Protein AF-A0A5B1B6N6-F1 (afdb_monomer)

Solvent-accessible surface area (backbone atoms only — not comparable to full-atom values): 22171 Å² total; per-residue (Å²): 133,86,87,84,87,85,86,88,86,88,84,90,86,86,83,83,86,88,82,90,88,82,87,90,87,85,87,83,91,82,86,88,83,88,81,81,87,85,78,88,74,80,90,75,84,77,83,88,79,79,83,90,81,89,90,86,85,91,78,89,87,90,85,88,85,89,84,83,88,83,89,89,92,85,89,91,88,85,88,88,88,87,89,82,90,84,87,88,81,89,82,90,78,92,81,78,89,73,94,77,92,83,84,90,87,81,89,87,86,78,90,88,83,88,82,89,86,82,89,84,88,89,77,91,86,86,87,80,93,61,88,92,74,94,68,94,71,79,78,77,78,82,56,90,93,61,68,64,60,41,56,44,63,57,25,53,59,42,62,76,41,86,60,46,60,61,50,52,29,45,78,48,63,36,56,69,64,27,52,46,88,49,52,80,56,48,89,51,56,71,68,57,42,47,70,74,41,43,38,72,42,100,85,69,45,60,31,65,33,51,75,81,42,36,46,78,89,25,36,63,61,89,60,49,82,45,56,48,40,58,57,72,41,53,27,24,32,80,28,66,51,75,47,26,68,36,29,48,56,70,58,29,46,25,18,60,22,59,64,68,35,65,13,24,43,63,48,42,31,31,19,55,48,37,56,65,57,92,91,54,65,61,39,32,36,34,42,39,21,24,54,14,60,72,26,70,16,63,28,58,34,36,37,34,33,30,70,86,78,71,44,64,45,24,44,57,53,38,42,76,64,53,28,31,46,80,53,81,82,81,131

Secondary structure (DSSP, 8-state):
-------------------------------------------------PPP----------------------------------------------------------------------------SS------PPPPPPPTT---PPPHHHHHHHHTSTTHHHHHHHHTT--HHHHTT--TTTTS-HHHHHHHHEEE-TTS-EEE-HHHHSTGGGBSSPPEEESBPPTT-EEEEES-TTS-EEEETT--HHHHTPPS-----EEEEEE---B--TT--EEEEEEEBPPBTTB---SEEEEEEETTTSPBPPHHHHHHTTSEEEEPPP-

Organism: Mycobacterium simiae (NCBI:txid1784)

Radius of gyration: 37.66 Å; Cα contacts (8 Å, |Δi|>4): 397; chains: 1; bounding box: 107×114×106 Å

InterPro domains:
  IPR025331 Tuberculosis necrotizing toxin [PF14021] (230-324)

Foldseek 3Di:
DDDDDDDDDDDDDDDDDDDDDDDDDDDDDDDDDDDDDDDDDDDDDDDDDDDDDDDDDDDDDDDDDDDDDDDDDDDDDDDDDDDDDDDDDDDDDDDDDDDDDDDDDDDDDDDDDDDDDDDDDDDDDDDDPDDDDDDDDPDPDDDPPFFAFDFPVVQLVCVVDPCSLVVQLVVLPADPLQQPPDDQQLPDDSVVLQVPFWDQDPVRDTGGPCCVFQPPNQAQDFWDKDFADPFFFKWKDFADQQAFKIFGPSHHNLQQQDHGRTGSDIWIKGFHRDGHPPVFQKIKTKHWGPHGSSGHHGGIMIFIARPVVRGTDGSVVCVVRVRMDTDDDDD

Structure (mmCIF, N/CA/C/O backbone):
data_AF-A0A5B1B6N6-F1
#
_entry.id   AF-A0A5B1B6N6-F1
#
loop_
_atom_site.group_PDB
_atom_site.id
_atom_site.type_symbol
_atom_site.label_atom_id
_atom_site.label_alt_id
_atom_site.label_comp_id
_atom_site.label_asym_id
_atom_site.label_entity_id
_atom_site.label_seq_id
_atom_site.pdbx_PDB_ins_code
_atom_site.Cartn_x
_atom_site.Cartn_y
_atom_site.Cartn_z
_atom_site.occupancy
_atom_site.B_iso_or_equiv
_atom_site.auth_seq_id
_atom_site.auth_comp_id
_atom_site.auth_asym_id
_atom_site.auth_atom_id
_atom_site.pdbx_PDB_model_num
ATOM 1 N N . MET A 1 1 ? -31.792 1.257 63.537 1.00 47.91 1 MET A N 1
ATOM 2 C CA . MET A 1 1 ? -31.170 1.578 64.841 1.00 47.91 1 MET A CA 1
ATOM 3 C C . MET A 1 1 ? -32.165 1.197 65.929 1.00 47.91 1 MET A C 1
ATOM 5 O O . MET A 1 1 ? -33.327 1.539 65.737 1.00 47.91 1 MET A O 1
ATOM 9 N N . PRO A 1 2 ? -31.771 0.516 67.019 1.00 58.22 2 PRO A N 1
ATOM 10 C CA . PRO A 1 2 ? -30.402 0.179 67.423 1.00 58.22 2 PRO A CA 1
ATOM 11 C C . PRO A 1 2 ? -29.896 -1.168 66.873 1.00 58.22 2 PRO A C 1
ATOM 13 O O . PRO A 1 2 ? -30.614 -1.887 66.183 1.00 58.22 2 PRO A O 1
ATOM 16 N N . SER A 1 3 ? -28.623 -1.445 67.145 1.00 45.78 3 SER A N 1
ATOM 17 C CA . SER A 1 3 ? -27.848 -2.618 66.714 1.00 45.78 3 SER A CA 1
ATOM 18 C C . SER A 1 3 ? -27.967 -3.799 67.684 1.00 45.78 3 SER A C 1
ATOM 20 O O . SER A 1 3 ? -28.267 -3.585 68.858 1.00 45.78 3 SER A O 1
ATOM 22 N N . SER A 1 4 ? -27.584 -5.008 67.246 1.00 50.94 4 SER A N 1
ATOM 23 C CA . SER A 1 4 ? -26.405 -5.737 67.783 1.00 50.94 4 SER A CA 1
ATOM 24 C C . SER A 1 4 ? -26.293 -7.157 67.211 1.00 50.94 4 SER A C 1
ATOM 26 O O . SER A 1 4 ? -27.145 -8.003 67.466 1.00 50.94 4 SER A O 1
ATOM 28 N N . THR A 1 5 ? -25.206 -7.443 66.493 1.00 59.25 5 THR A N 1
ATOM 29 C CA . THR A 1 5 ? -24.686 -8.807 66.295 1.00 59.25 5 THR A CA 1
ATOM 30 C C . THR A 1 5 ? -23.734 -9.178 67.433 1.00 59.25 5 THR A C 1
ATOM 32 O O . THR A 1 5 ? -23.071 -8.302 67.990 1.00 59.25 5 THR A O 1
ATOM 35 N N . PRO A 1 6 ? -23.612 -10.478 67.747 1.00 61.19 6 PRO A N 1
ATOM 36 C CA . PRO A 1 6 ? -22.267 -11.055 67.795 1.00 61.19 6 PRO A CA 1
ATOM 37 C C . PRO A 1 6 ? -22.146 -12.474 67.196 1.00 61.19 6 PRO A C 1
ATOM 39 O O . PRO A 1 6 ? -22.996 -13.342 67.376 1.00 61.19 6 PRO A O 1
ATOM 42 N N . ARG A 1 7 ? -21.011 -12.704 66.528 1.00 51.31 7 ARG A N 1
ATOM 43 C CA . ARG A 1 7 ? -20.284 -13.991 66.403 1.00 51.31 7 ARG A CA 1
ATOM 44 C C . ARG A 1 7 ? -19.129 -13.951 67.448 1.00 51.31 7 ARG A C 1
ATOM 46 O O . ARG A 1 7 ? -18.919 -12.861 67.985 1.00 51.31 7 ARG A O 1
ATOM 53 N N . PRO A 1 8 ? -18.320 -15.008 67.699 1.00 53.59 8 PRO A N 1
ATOM 54 C CA . PRO A 1 8 ? -18.240 -16.313 67.030 1.00 53.59 8 PRO A CA 1
ATOM 55 C C . PRO A 1 8 ? -18.249 -17.526 67.994 1.00 53.59 8 PRO A C 1
ATOM 57 O O . PRO A 1 8 ? -18.377 -17.378 69.205 1.00 53.59 8 PRO A O 1
ATOM 60 N N . ALA A 1 9 ? -18.047 -18.726 67.443 1.00 51.94 9 ALA A N 1
ATOM 61 C CA . ALA A 1 9 ? -17.499 -19.871 68.169 1.00 51.94 9 ALA A CA 1
ATOM 62 C C . ALA A 1 9 ? -16.459 -20.569 67.277 1.00 51.94 9 ALA A C 1
ATOM 64 O O . ALA A 1 9 ? -16.728 -20.842 66.105 1.00 51.94 9 ALA A O 1
ATOM 65 N N . GLU A 1 10 ? -15.273 -20.815 67.826 1.00 45.41 10 GLU A N 1
ATOM 66 C CA . GLU A 1 10 ? -14.194 -21.588 67.208 1.00 45.41 10 GLU A CA 1
ATOM 67 C C . GLU A 1 10 ? -14.275 -23.037 67.692 1.00 45.41 10 GLU A C 1
ATOM 69 O O . GLU A 1 10 ? -14.536 -23.260 68.871 1.00 45.41 10 GLU A O 1
ATOM 74 N N . HIS A 1 11 ? -13.958 -24.015 66.840 1.00 55.00 11 HIS A N 1
ATOM 75 C CA . HIS A 1 11 ? -13.481 -25.314 67.318 1.00 55.00 11 HIS A CA 1
ATOM 76 C C . HIS A 1 11 ? -12.404 -25.880 66.392 1.00 55.00 11 HIS A C 1
ATOM 78 O O . HIS A 1 11 ? -12.620 -26.134 65.208 1.00 55.00 11 HIS A O 1
ATOM 84 N N . THR A 1 12 ? -11.229 -26.075 66.977 1.00 48.00 12 THR A N 1
ATOM 85 C CA . THR A 1 12 ? -10.060 -26.757 66.425 1.00 48.00 12 THR A CA 1
ATOM 86 C C . THR A 1 12 ? -10.243 -28.275 66.434 1.00 48.00 12 THR A C 1
ATOM 88 O O . THR A 1 12 ? -10.800 -28.835 67.376 1.00 48.00 12 THR A O 1
ATOM 91 N N . SER A 1 13 ? -9.667 -28.964 65.447 1.00 50.44 13 SER A N 1
ATOM 92 C CA . SER A 1 13 ? -9.145 -30.330 65.601 1.00 50.44 13 SER A CA 1
ATOM 93 C C . SER A 1 13 ? -8.118 -30.629 64.512 1.00 50.44 13 SER A C 1
ATOM 95 O O . SER A 1 13 ? -8.370 -30.414 63.331 1.00 50.44 13 SER A O 1
ATOM 97 N N . ALA A 1 14 ? -6.961 -31.134 64.927 1.00 45.19 14 ALA A N 1
ATOM 98 C CA . ALA A 1 14 ? -5.942 -31.720 64.062 1.00 45.19 14 ALA A CA 1
ATOM 99 C C . ALA A 1 14 ? -5.906 -33.239 64.295 1.00 45.19 14 ALA A C 1
ATOM 101 O O . ALA A 1 14 ? -6.257 -33.660 65.394 1.00 45.19 14 ALA A O 1
ATOM 102 N N . SER A 1 15 ? -5.411 -34.037 63.337 1.00 45.19 15 SER A N 1
ATOM 103 C CA . SER A 1 15 ? -4.403 -35.078 63.634 1.00 45.19 15 SER A CA 1
ATOM 104 C C . SER A 1 15 ? -3.865 -35.810 62.390 1.00 45.19 15 SER A C 1
ATOM 106 O O . SER A 1 15 ? -4.631 -36.294 61.566 1.00 45.19 15 SER A O 1
ATOM 108 N N . ALA A 1 16 ? -2.533 -35.895 62.339 1.00 40.94 16 ALA A N 1
ATOM 109 C CA . ALA A 1 16 ? -1.657 -36.993 61.901 1.00 40.94 16 ALA A CA 1
ATOM 110 C C . ALA A 1 16 ? -2.023 -37.971 60.754 1.00 40.94 16 ALA A C 1
ATOM 112 O O . ALA A 1 16 ? -2.986 -38.733 60.801 1.00 40.94 16 ALA A O 1
ATOM 113 N N . SER A 1 17 ? -1.058 -38.105 59.837 1.00 44.22 17 SER A N 1
ATOM 114 C CA . SER A 1 17 ? -0.783 -39.304 59.029 1.00 44.22 17 SER A CA 1
ATOM 115 C C . SER A 1 17 ? -0.261 -40.484 59.873 1.00 44.22 17 SER A C 1
ATOM 117 O O . SER A 1 17 ? 0.315 -40.267 60.940 1.00 44.22 17 SER A O 1
ATOM 119 N N . PRO A 1 18 ? -0.275 -41.710 59.320 1.00 58.09 18 PRO A N 1
ATOM 120 C CA . PRO A 1 18 ? 0.759 -42.715 59.580 1.00 58.09 18 PRO A CA 1
ATOM 121 C C . PRO A 1 18 ? 1.544 -43.097 58.305 1.00 58.09 18 PRO A C 1
ATOM 123 O O . PRO A 1 18 ? 1.130 -42.792 57.187 1.00 58.09 18 PRO A O 1
ATOM 126 N N . ALA A 1 19 ? 2.690 -43.765 58.478 1.00 45.53 19 ALA A N 1
ATOM 127 C CA . ALA A 1 19 ? 3.625 -44.153 57.414 1.00 45.53 19 ALA A CA 1
ATOM 128 C C . ALA A 1 19 ? 4.069 -45.632 57.523 1.00 45.53 19 ALA A C 1
ATOM 130 O O . ALA A 1 19 ? 3.977 -46.219 58.599 1.00 45.53 19 ALA A O 1
ATOM 131 N N . GLY A 1 20 ? 4.618 -46.182 56.425 1.00 35.78 20 GLY A N 1
ATOM 132 C CA . GLY A 1 20 ? 5.170 -47.552 56.306 1.00 35.78 20 GLY A CA 1
ATOM 133 C C . GLY A 1 20 ? 4.115 -48.643 56.046 1.00 35.78 20 GLY A C 1
ATOM 134 O O . GLY A 1 20 ? 2.942 -48.417 56.314 1.00 35.78 20 GLY A O 1
ATOM 135 N N . THR A 1 21 ? 4.395 -49.854 55.538 1.00 40.38 21 THR A N 1
ATOM 136 C CA . THR A 1 21 ? 5.586 -50.555 54.963 1.00 40.38 21 THR A CA 1
ATOM 137 C C . THR A 1 21 ? 5.065 -51.933 54.457 1.00 40.38 21 THR A C 1
ATOM 139 O O . THR A 1 21 ? 4.040 -52.373 54.969 1.00 40.38 21 THR A O 1
ATOM 142 N N . SER A 1 22 ? 5.636 -52.724 53.533 1.00 39.56 22 SER A N 1
ATOM 143 C CA . SER A 1 22 ? 6.889 -52.725 52.741 1.00 39.56 22 SER A CA 1
ATOM 144 C C . SER A 1 22 ? 6.743 -53.731 51.552 1.00 39.56 22 SER A C 1
ATOM 146 O O . SER A 1 22 ? 5.619 -54.112 51.235 1.00 39.56 22 SER A O 1
ATOM 148 N N . THR A 1 23 ? 7.859 -54.210 50.967 1.00 40.62 23 THR A N 1
ATOM 149 C CA . THR A 1 23 ? 7.999 -55.399 50.075 1.00 40.62 23 THR A CA 1
ATOM 150 C C . THR A 1 23 ? 7.682 -55.129 48.591 1.00 40.62 23 THR A C 1
ATOM 152 O O . THR A 1 23 ? 6.526 -54.984 48.217 1.00 40.62 23 THR A O 1
ATOM 155 N N . GLU A 1 24 ? 8.640 -54.882 47.688 1.00 39.28 24 GLU A N 1
ATOM 156 C CA . GLU A 1 24 ? 9.847 -55.644 47.281 1.00 39.28 24 GLU A CA 1
ATOM 157 C C . GLU A 1 24 ? 9.553 -56.840 46.358 1.00 39.28 24 GLU A C 1
ATOM 159 O O . GLU A 1 24 ? 9.101 -57.885 46.810 1.00 39.28 24 GLU A O 1
ATOM 164 N N . LEU A 1 25 ? 9.884 -56.682 45.067 1.00 40.06 25 LEU A N 1
ATOM 165 C CA . LEU A 1 25 ? 10.577 -57.689 44.251 1.00 40.06 25 LEU A CA 1
ATOM 166 C C . LEU A 1 25 ? 11.078 -57.059 42.935 1.00 40.06 25 LEU A C 1
ATOM 168 O O . LEU A 1 25 ? 10.309 -56.584 42.103 1.00 40.06 25 LEU A O 1
ATOM 172 N N . ALA A 1 26 ? 12.395 -57.082 42.763 1.00 46.25 26 ALA A N 1
ATOM 173 C CA . ALA A 1 26 ? 13.148 -56.861 41.524 1.00 46.25 26 ALA A CA 1
ATOM 174 C C . ALA A 1 26 ? 14.039 -58.126 41.321 1.00 46.25 26 ALA A C 1
ATOM 176 O O . ALA A 1 26 ? 13.932 -59.028 42.157 1.00 46.25 26 ALA A O 1
ATOM 177 N N . PRO A 1 27 ? 14.950 -58.252 40.325 1.00 59.03 27 PRO A N 1
ATOM 178 C CA . PRO A 1 27 ? 15.320 -57.307 39.263 1.00 59.03 27 PRO A CA 1
ATOM 179 C C . PRO A 1 27 ? 15.492 -57.928 37.852 1.00 59.03 27 PRO A C 1
ATOM 181 O O . PRO A 1 27 ? 15.599 -59.140 37.688 1.00 59.03 27 PRO A O 1
ATOM 184 N N . ALA A 1 28 ? 15.673 -57.075 36.835 1.00 40.25 28 ALA A N 1
ATOM 185 C CA . ALA A 1 28 ? 16.492 -57.398 35.659 1.00 40.25 28 ALA A CA 1
ATOM 186 C C . ALA A 1 28 ? 17.081 -56.117 35.034 1.00 40.25 28 ALA A C 1
ATOM 188 O O . ALA A 1 28 ? 16.394 -55.302 34.429 1.00 40.25 28 ALA A O 1
ATOM 189 N N . THR A 1 29 ? 18.383 -55.962 35.229 1.00 40.97 29 THR A N 1
ATOM 190 C CA . THR A 1 29 ? 19.305 -54.956 34.683 1.00 40.97 29 THR A CA 1
ATOM 191 C C . THR A 1 29 ? 19.142 -54.593 33.199 1.00 40.97 29 THR A C 1
ATOM 193 O O . THR A 1 29 ? 19.152 -55.482 32.350 1.00 40.97 29 THR A O 1
ATOM 196 N N . SER A 1 30 ? 19.231 -53.292 32.889 1.00 43.12 30 SER A N 1
ATOM 197 C CA . SER A 1 30 ? 20.184 -52.753 31.895 1.00 43.12 30 SER A CA 1
ATOM 198 C C . SER A 1 30 ? 20.354 -51.235 32.057 1.00 43.12 30 SER A C 1
ATOM 200 O O . SER A 1 30 ? 19.385 -50.519 32.298 1.00 43.12 30 SER A O 1
ATOM 202 N N . GLY A 1 31 ? 21.604 -50.763 31.991 1.00 39.88 31 GLY A N 1
ATOM 203 C CA . GLY A 1 31 ? 21.997 -49.369 32.239 1.00 39.88 31 GLY A CA 1
ATOM 204 C C . GLY A 1 31 ? 21.902 -48.435 31.018 1.00 39.88 31 GLY A C 1
ATOM 205 O O . GLY A 1 31 ? 21.441 -48.846 29.955 1.00 39.88 31 GLY A O 1
ATOM 206 N N . PRO A 1 32 ? 22.315 -47.162 31.170 1.00 46.38 32 PRO A N 1
ATOM 207 C CA . PRO A 1 32 ? 21.911 -46.066 30.290 1.00 46.38 32 PRO A CA 1
ATOM 208 C C . PRO A 1 32 ? 22.825 -45.862 29.073 1.00 46.38 32 PRO A C 1
ATOM 210 O O . PRO A 1 32 ? 23.981 -46.282 29.049 1.00 46.38 32 PRO A O 1
ATOM 213 N N . SER A 1 33 ? 22.335 -45.109 28.086 1.00 40.91 33 SER A N 1
ATOM 214 C CA . SER A 1 33 ? 23.163 -44.502 27.036 1.00 40.91 33 SER A CA 1
ATOM 215 C C . SER A 1 33 ? 22.556 -43.182 26.561 1.00 40.91 33 SER A C 1
ATOM 217 O O . SER A 1 33 ? 21.665 -43.149 25.718 1.00 40.91 33 SER A O 1
ATOM 219 N N . THR A 1 34 ? 23.060 -42.080 27.111 1.00 46.03 34 THR A N 1
ATOM 220 C CA . THR A 1 34 ? 22.887 -40.728 26.562 1.00 46.03 34 THR A CA 1
ATOM 221 C C . THR A 1 34 ? 23.794 -40.558 25.340 1.00 46.03 34 THR A C 1
ATOM 223 O O . THR A 1 34 ? 24.942 -41.006 25.388 1.00 46.03 34 THR A O 1
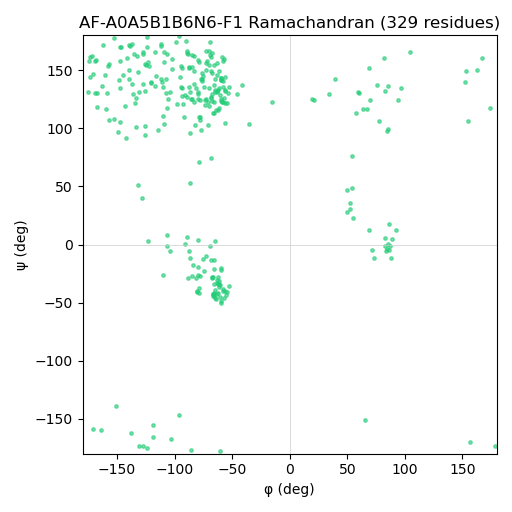ATOM 226 N N . PRO A 1 35 ? 23.368 -39.810 24.310 1.00 48.91 35 PRO A N 1
ATOM 227 C CA . PRO A 1 35 ? 24.335 -38.955 23.626 1.00 48.91 35 PRO A CA 1
ATOM 228 C C . PRO A 1 35 ? 23.865 -37.504 23.432 1.00 48.91 35 PRO A C 1
ATOM 230 O O . PRO A 1 35 ? 22.772 -37.226 22.957 1.00 48.91 35 PRO A O 1
ATOM 233 N N . ALA A 1 36 ? 24.775 -36.607 23.818 1.00 38.03 36 ALA A N 1
ATOM 234 C CA . ALA A 1 36 ? 25.041 -35.249 23.335 1.00 38.03 36 ALA A CA 1
ATOM 235 C C . ALA A 1 36 ? 23.968 -34.470 22.538 1.00 38.03 36 ALA A C 1
ATOM 237 O O . ALA A 1 36 ? 23.596 -34.815 21.419 1.00 38.03 36 ALA A O 1
ATOM 238 N N . ALA A 1 37 ? 23.651 -33.273 23.041 1.00 41.16 37 ALA A N 1
ATOM 239 C CA . ALA A 1 37 ? 23.034 -32.211 22.254 1.00 41.16 37 ALA A CA 1
ATOM 240 C C . ALA A 1 37 ? 24.028 -31.631 21.223 1.00 41.16 37 ALA A C 1
ATOM 242 O O . ALA A 1 37 ? 25.041 -31.036 21.604 1.00 41.16 37 ALA A O 1
ATOM 243 N N . SER A 1 38 ? 23.714 -31.731 19.927 1.00 38.38 38 SER A N 1
ATOM 244 C CA . SER A 1 38 ? 24.469 -31.042 18.870 1.00 38.38 38 SER A CA 1
ATOM 245 C C . SER A 1 38 ? 24.013 -29.590 18.730 1.00 38.38 38 SER A C 1
ATOM 247 O O . SER A 1 38 ? 22.978 -29.278 18.148 1.00 38.38 38 SER A O 1
ATOM 249 N N . ARG A 1 39 ? 24.829 -28.690 19.277 1.00 37.03 39 ARG A N 1
ATOM 250 C CA . ARG A 1 39 ? 24.646 -27.237 19.259 1.00 37.03 39 ARG A CA 1
ATOM 251 C C . ARG A 1 39 ? 25.254 -26.655 17.977 1.00 37.03 39 ARG A C 1
ATOM 253 O O . ARG A 1 39 ? 26.457 -26.411 17.929 1.00 37.03 39 ARG A O 1
ATOM 260 N N . ALA A 1 40 ? 24.438 -26.445 16.943 1.00 36.84 40 ALA A N 1
ATOM 261 C CA . ALA A 1 40 ? 24.890 -25.838 15.690 1.00 36.84 40 ALA A CA 1
ATOM 262 C C . ALA A 1 40 ? 25.286 -24.364 15.909 1.00 36.84 40 ALA A C 1
ATOM 264 O O . ALA A 1 40 ? 24.453 -23.521 16.240 1.00 36.84 40 ALA A O 1
ATOM 265 N N . LEU A 1 41 ? 26.578 -24.067 15.759 1.00 39.75 41 LEU A N 1
ATOM 266 C CA . LEU A 1 41 ? 27.149 -22.724 15.866 1.00 39.75 41 LEU A CA 1
ATOM 267 C C . LEU A 1 41 ? 27.230 -22.070 14.484 1.00 39.75 41 LEU A C 1
ATOM 269 O O . LEU A 1 41 ? 27.693 -22.686 13.526 1.00 39.75 41 LEU A O 1
ATOM 273 N N . ALA A 1 42 ? 26.819 -20.804 14.402 1.00 38.50 42 ALA A N 1
ATOM 274 C CA . ALA A 1 42 ? 26.936 -19.999 13.191 1.00 38.50 42 ALA A CA 1
ATOM 275 C C . ALA A 1 42 ? 28.411 -19.775 12.785 1.00 38.50 42 ALA A C 1
ATOM 277 O O . ALA A 1 42 ? 29.264 -19.595 13.665 1.00 38.50 42 ALA A O 1
ATOM 278 N N . PRO A 1 43 ? 28.726 -19.706 11.477 1.00 45.38 43 PRO A N 1
ATOM 279 C CA . PRO A 1 43 ? 30.063 -19.368 11.008 1.00 45.38 43 PRO A CA 1
ATOM 280 C C . PRO A 1 43 ? 30.364 -17.886 11.274 1.00 45.38 43 PRO A C 1
ATOM 282 O O . PRO A 1 43 ? 29.917 -16.995 10.554 1.00 45.38 43 PRO A O 1
ATOM 285 N N . ARG A 1 44 ? 31.164 -17.608 12.309 1.00 37.38 44 ARG A N 1
ATOM 286 C CA . ARG A 1 44 ? 31.800 -16.296 12.476 1.00 37.38 44 ARG A CA 1
ATOM 287 C C . ARG A 1 44 ? 33.000 -16.199 11.538 1.00 37.38 44 ARG A C 1
ATOM 289 O O . ARG A 1 44 ? 34.023 -16.830 11.791 1.00 37.38 44 ARG A O 1
ATOM 296 N N . LEU A 1 45 ? 32.889 -15.375 10.498 1.00 40.84 45 LEU A N 1
ATOM 297 C CA . LEU A 1 45 ? 34.042 -14.945 9.710 1.00 40.84 45 LEU A CA 1
ATOM 298 C C . LEU A 1 45 ? 34.980 -14.123 10.604 1.00 40.84 45 LEU A C 1
ATOM 300 O O . LEU A 1 45 ? 34.613 -13.069 11.122 1.00 40.84 45 LEU A O 1
ATOM 304 N N . THR A 1 46 ? 36.187 -14.636 10.822 1.00 40.22 46 THR A N 1
ATOM 305 C CA . THR A 1 46 ? 37.234 -13.971 11.600 1.00 40.22 46 THR A CA 1
ATOM 306 C C . THR A 1 46 ? 37.939 -12.920 10.754 1.00 40.22 46 THR A C 1
ATOM 308 O O . THR A 1 46 ? 38.490 -13.246 9.704 1.00 40.22 46 THR A O 1
ATOM 311 N N . ALA A 1 47 ? 37.982 -11.676 11.232 1.00 36.69 47 ALA A N 1
ATOM 312 C CA . ALA A 1 47 ? 38.795 -10.632 10.622 1.00 36.69 47 ALA A CA 1
ATOM 313 C C . ALA A 1 47 ? 40.294 -10.956 10.767 1.00 36.69 47 ALA A C 1
ATOM 315 O O . ALA A 1 47 ? 40.798 -11.102 11.882 1.00 36.69 47 ALA A O 1
ATOM 316 N N . SER A 1 48 ? 41.015 -11.030 9.647 1.00 39.28 48 SER A N 1
ATOM 317 C CA . SER A 1 48 ? 42.478 -11.091 9.645 1.00 39.28 48 SER A CA 1
ATOM 318 C C . SER A 1 48 ? 43.060 -9.705 9.914 1.00 39.28 48 SER A C 1
ATOM 320 O O . SER A 1 48 ? 43.181 -8.884 9.008 1.00 39.28 48 SER A O 1
ATOM 322 N N . VAL A 1 49 ? 43.447 -9.457 11.165 1.00 38.88 49 VAL A N 1
ATOM 323 C CA . VAL A 1 49 ? 44.317 -8.334 11.534 1.00 38.88 49 VAL A CA 1
ATOM 324 C C . VAL A 1 49 ? 45.762 -8.829 11.505 1.00 38.88 49 VAL A C 1
ATOM 326 O O . VAL A 1 49 ? 46.160 -9.621 12.358 1.00 38.88 49 VAL A O 1
ATOM 329 N N . SER A 1 50 ? 46.544 -8.365 10.529 1.00 44.44 50 SER A N 1
ATOM 330 C CA . SER A 1 50 ? 48.005 -8.533 10.528 1.00 44.44 50 SER A CA 1
ATOM 331 C C . SER A 1 50 ? 48.677 -7.444 11.383 1.00 44.44 50 SER A C 1
ATOM 333 O O . SER A 1 50 ? 48.130 -6.345 11.503 1.00 44.44 50 SER A O 1
ATOM 335 N N . PRO A 1 51 ? 49.827 -7.737 12.019 1.00 50.56 51 PRO A N 1
ATOM 336 C CA . PRO A 1 51 ? 50.387 -6.904 13.082 1.00 50.56 51 PRO A CA 1
ATOM 337 C C . PRO A 1 51 ? 51.141 -5.666 12.577 1.00 50.56 51 PRO A C 1
ATOM 339 O O . PRO A 1 51 ? 51.638 -5.626 11.454 1.00 50.56 51 PRO A O 1
ATOM 342 N N . ALA A 1 52 ? 51.272 -4.677 13.463 1.00 37.09 52 ALA A N 1
ATOM 343 C CA . ALA A 1 52 ? 52.134 -3.516 13.269 1.00 37.09 52 ALA A CA 1
ATOM 344 C C . ALA A 1 52 ? 53.618 -3.860 13.505 1.00 37.09 52 ALA A C 1
ATOM 346 O O . ALA A 1 52 ? 53.947 -4.581 14.449 1.00 37.09 52 ALA A O 1
ATOM 347 N N . GLU A 1 53 ? 54.505 -3.275 12.698 1.00 44.12 53 GLU A N 1
ATOM 348 C CA . GLU A 1 53 ? 55.968 -3.355 12.832 1.00 44.12 53 GLU A CA 1
ATOM 349 C C . GLU A 1 53 ? 56.537 -1.972 13.250 1.00 44.12 53 GLU A C 1
ATOM 351 O O . GLU A 1 53 ? 56.010 -0.948 12.802 1.00 44.12 53 GLU A O 1
ATOM 356 N N . PRO A 1 54 ? 57.539 -1.892 14.155 1.00 55.03 54 PRO A N 1
ATOM 357 C CA . PRO A 1 54 ? 57.956 -0.629 14.784 1.00 55.03 54 PRO A CA 1
ATOM 358 C C . PRO A 1 54 ? 58.966 0.217 13.965 1.00 55.03 54 PRO A C 1
ATOM 360 O O . PRO A 1 54 ? 59.626 -0.300 13.067 1.00 55.03 54 PRO A O 1
ATOM 363 N N . PRO A 1 55 ? 59.139 1.521 14.288 1.00 55.25 55 PRO A N 1
ATOM 364 C CA . PRO A 1 55 ? 59.891 2.474 13.459 1.00 55.25 55 PRO A CA 1
ATOM 365 C C . PRO A 1 55 ? 61.319 2.793 13.950 1.00 55.25 55 PRO A C 1
ATOM 367 O O . PRO A 1 55 ? 61.559 2.872 15.154 1.00 55.25 55 PRO A O 1
ATOM 370 N N . ALA A 1 56 ? 62.227 3.126 13.021 1.00 41.97 56 ALA A N 1
ATOM 371 C CA . ALA A 1 56 ? 63.462 3.907 13.243 1.00 41.97 56 ALA A CA 1
ATOM 372 C C . ALA A 1 56 ? 64.155 4.260 11.898 1.00 41.97 56 ALA A C 1
ATOM 374 O O . ALA A 1 56 ? 63.922 3.545 10.924 1.00 41.97 56 ALA A O 1
ATOM 375 N N . PRO A 1 57 ? 65.082 5.245 11.824 1.00 47.94 57 PRO A N 1
ATOM 376 C CA . PRO A 1 57 ? 65.332 6.384 12.716 1.00 47.94 57 PRO A CA 1
ATOM 377 C C . PRO A 1 57 ? 65.285 7.756 11.988 1.00 47.94 57 PRO A C 1
ATOM 379 O O . PRO A 1 57 ? 65.115 7.847 10.776 1.00 47.94 57 PRO A O 1
ATOM 382 N N . ARG A 1 58 ? 65.467 8.846 12.749 1.00 37.72 58 ARG A N 1
ATOM 383 C CA . ARG A 1 58 ? 65.640 10.221 12.238 1.00 37.72 58 ARG A CA 1
ATOM 384 C C . ARG A 1 58 ? 67.108 10.548 11.920 1.00 37.72 58 ARG A C 1
ATOM 386 O O . ARG A 1 58 ? 67.998 10.092 12.630 1.00 37.72 58 ARG A O 1
ATOM 393 N N . GLY A 1 59 ? 67.296 11.453 10.961 1.00 32.75 59 GLY A N 1
ATOM 394 C CA . GLY A 1 59 ? 68.381 12.444 10.869 1.00 32.75 59 GLY A CA 1
ATOM 395 C C . GLY A 1 59 ? 67.886 13.552 9.920 1.00 32.75 59 GLY A C 1
ATOM 396 O O . GLY A 1 59 ? 67.373 13.227 8.855 1.00 32.75 59 GLY A O 1
ATOM 397 N N . ASP A 1 60 ? 67.707 14.808 10.334 1.00 32.62 60 ASP A N 1
ATOM 398 C CA . ASP A 1 60 ? 68.712 15.819 10.725 1.00 32.62 60 ASP A CA 1
ATOM 399 C C . ASP A 1 60 ? 69.543 16.313 9.517 1.00 32.62 60 ASP A C 1
ATOM 401 O O . ASP A 1 60 ? 70.168 15.499 8.849 1.00 32.62 60 ASP A O 1
ATOM 405 N N . VAL A 1 61 ? 69.656 17.608 9.166 1.00 37.28 61 VAL A N 1
ATOM 406 C CA . VAL A 1 61 ? 68.991 18.864 9.612 1.00 37.28 61 VAL A CA 1
ATOM 407 C C . VAL A 1 61 ? 68.958 19.890 8.412 1.00 37.28 61 VAL A C 1
ATOM 409 O O . VAL A 1 61 ? 68.580 19.432 7.337 1.00 37.28 61 VAL A O 1
ATOM 412 N N . PRO A 1 62 ? 69.193 21.235 8.470 1.00 44.25 62 PRO A N 1
ATOM 413 C CA . PRO A 1 62 ? 68.202 22.203 7.949 1.00 44.25 62 PRO A CA 1
ATOM 414 C C . PRO A 1 62 ? 68.761 23.235 6.927 1.00 44.25 62 PRO A C 1
ATOM 416 O O . PRO A 1 62 ? 69.933 23.161 6.575 1.00 44.25 62 PRO A O 1
ATOM 419 N N . HIS A 1 63 ? 67.958 24.236 6.496 1.00 33.25 63 HIS A N 1
ATOM 420 C CA . HIS A 1 63 ? 68.236 25.691 6.679 1.00 33.25 63 HIS A CA 1
ATOM 421 C C . HIS A 1 63 ? 67.437 26.681 5.781 1.00 33.25 63 HIS A C 1
ATOM 423 O O . HIS A 1 63 ? 67.179 26.403 4.618 1.00 33.25 63 HIS A O 1
ATOM 429 N N . MET A 1 64 ? 67.208 27.889 6.342 1.00 30.95 64 MET A N 1
ATOM 430 C CA . MET A 1 64 ? 66.869 29.208 5.735 1.00 30.95 64 MET A CA 1
ATOM 431 C C . MET A 1 64 ? 65.492 29.366 5.044 1.00 30.95 64 MET A C 1
ATOM 433 O O . MET A 1 64 ? 65.154 28.621 4.138 1.00 30.95 64 MET A O 1
ATOM 437 N N . LEU A 1 65 ? 64.570 30.228 5.504 1.00 30.06 65 LEU A N 1
ATOM 438 C CA . LEU A 1 65 ? 64.528 31.709 5.672 1.00 30.06 65 LEU A CA 1
ATOM 439 C C . LEU A 1 65 ? 64.089 32.523 4.425 1.00 30.06 65 LEU A C 1
ATOM 441 O O . LEU A 1 65 ? 64.895 32.854 3.567 1.00 30.06 65 LEU A O 1
ATOM 445 N N . ALA A 1 66 ? 62.804 32.900 4.445 1.00 27.72 66 ALA A N 1
ATOM 446 C CA . ALA A 1 66 ? 62.266 34.274 4.496 1.00 27.72 66 ALA A CA 1
ATOM 447 C C . ALA A 1 66 ? 62.542 35.356 3.409 1.00 27.72 66 ALA A C 1
ATOM 449 O O . ALA A 1 66 ? 63.667 35.777 3.174 1.00 27.72 66 ALA A O 1
ATOM 450 N N . ASP A 1 67 ? 61.408 35.949 2.988 1.00 27.84 67 ASP A N 1
ATOM 451 C CA . ASP A 1 67 ? 61.090 37.394 2.867 1.00 27.84 67 ASP A CA 1
ATOM 452 C C . ASP A 1 67 ? 61.265 38.240 1.572 1.00 27.84 67 ASP A C 1
ATOM 454 O O . ASP A 1 67 ? 62.359 38.474 1.077 1.00 27.84 67 ASP A O 1
ATOM 458 N N . ARG A 1 68 ? 60.116 38.861 1.202 1.00 29.88 68 ARG A N 1
ATOM 459 C CA . ARG A 1 68 ? 59.850 40.196 0.579 1.00 29.88 68 ARG A CA 1
ATOM 460 C C . ARG A 1 68 ? 60.390 40.503 -0.842 1.00 29.88 68 ARG A C 1
ATOM 462 O O . ARG A 1 68 ? 61.581 40.457 -1.089 1.00 29.88 68 ARG A O 1
ATOM 469 N N . ALA A 1 69 ? 59.523 40.751 -1.843 1.00 29.92 69 ALA A N 1
ATOM 470 C CA . ALA A 1 69 ? 58.765 41.996 -2.175 1.00 29.92 69 ALA A CA 1
ATOM 471 C C . ALA A 1 69 ? 59.647 43.102 -2.833 1.00 29.92 69 ALA A C 1
ATOM 473 O O . ALA A 1 69 ? 60.768 43.301 -2.390 1.00 29.92 69 ALA A O 1
ATOM 474 N N . VAL A 1 70 ? 59.255 43.842 -3.894 1.00 32.50 70 VAL A N 1
ATOM 475 C CA . VAL A 1 70 ? 58.164 44.857 -3.991 1.00 32.50 70 VAL A CA 1
ATOM 476 C C . VAL A 1 70 ? 57.908 45.318 -5.470 1.00 32.50 70 VAL A C 1
ATOM 478 O O . VAL A 1 70 ? 58.869 45.435 -6.218 1.00 32.50 70 VAL A O 1
ATOM 481 N N . SER A 1 71 ? 56.638 45.634 -5.822 1.00 33.72 71 SER A N 1
ATOM 482 C CA . SER A 1 71 ? 56.037 46.544 -6.867 1.00 33.72 71 SER A CA 1
ATOM 483 C C . SER A 1 71 ? 56.599 46.701 -8.311 1.00 33.72 71 SER A C 1
ATOM 485 O O . SER A 1 71 ? 57.798 46.818 -8.518 1.00 33.72 71 SER A O 1
ATOM 487 N N . ASN A 1 72 ? 55.757 46.856 -9.361 1.00 29.62 72 ASN A N 1
ATOM 488 C CA . ASN A 1 72 ? 55.099 48.146 -9.706 1.00 29.62 72 ASN A CA 1
ATOM 489 C C . ASN A 1 72 ? 53.967 48.115 -10.784 1.00 29.62 72 ASN A C 1
ATOM 491 O O . ASN A 1 72 ? 54.000 47.293 -11.695 1.00 29.62 72 ASN A O 1
ATOM 495 N N . SER A 1 73 ? 53.101 49.152 -10.726 1.00 31.83 73 SER A N 1
ATOM 496 C CA . SER A 1 73 ? 52.266 49.783 -11.797 1.00 31.83 73 SER A CA 1
ATOM 497 C C . SER A 1 73 ? 50.771 49.405 -12.011 1.00 31.83 73 SER A C 1
ATOM 499 O O . SER A 1 73 ? 50.391 48.242 -12.050 1.00 31.83 73 SER A O 1
ATOM 501 N N . LEU A 1 74 ? 49.940 50.457 -12.185 1.00 31.97 74 LEU A N 1
ATOM 502 C CA . LEU A 1 74 ? 48.461 50.529 -12.372 1.00 31.97 74 LEU A CA 1
ATOM 503 C C . LEU A 1 74 ? 48.103 51.174 -13.765 1.00 31.97 74 LEU A C 1
ATOM 505 O O . LEU A 1 74 ? 48.976 51.169 -14.630 1.00 31.97 74 LEU A O 1
ATOM 509 N N . PRO A 1 75 ? 46.916 51.797 -14.015 1.00 63.38 75 PRO A N 1
ATOM 510 C CA . PRO A 1 75 ? 45.672 51.243 -14.598 1.00 63.38 75 PRO A CA 1
ATOM 511 C C . PRO A 1 75 ? 45.258 51.954 -15.935 1.00 63.38 75 PRO A C 1
ATOM 513 O O . PRO A 1 75 ? 46.107 52.647 -16.500 1.00 63.38 75 PRO A O 1
ATOM 516 N N . PRO A 1 76 ? 44.016 51.819 -16.488 1.00 45.47 76 PRO A N 1
ATOM 517 C CA . PRO A 1 76 ? 42.887 52.703 -16.088 1.00 45.47 76 PRO A CA 1
ATOM 518 C C . PRO A 1 76 ? 41.431 52.139 -16.215 1.00 45.47 76 PRO A C 1
ATOM 520 O O . PRO A 1 76 ? 41.197 51.031 -16.686 1.00 45.47 76 PRO A O 1
ATOM 523 N N . GLU A 1 77 ? 40.460 52.963 -15.789 1.00 31.81 77 GLU A N 1
ATOM 524 C CA . GLU A 1 77 ? 38.971 52.849 -15.800 1.00 31.81 77 GLU A CA 1
ATOM 525 C C . GLU A 1 77 ? 38.332 53.729 -16.937 1.00 31.81 77 GLU A C 1
ATOM 527 O O . GLU A 1 77 ? 39.119 54.317 -17.684 1.00 31.81 77 GLU A O 1
ATOM 532 N N . PRO A 1 78 ? 36.998 54.027 -17.056 1.00 52.84 78 PRO A N 1
ATOM 533 C CA . PRO A 1 78 ? 35.725 53.307 -16.784 1.00 52.84 78 PRO A CA 1
ATOM 534 C C . PRO A 1 78 ? 34.614 53.501 -17.893 1.00 52.84 78 PRO A C 1
ATOM 536 O O . PRO A 1 78 ? 34.881 53.927 -19.012 1.00 52.84 78 PRO A O 1
ATOM 539 N N . SER A 1 79 ? 33.345 53.193 -17.554 1.00 41.81 79 SER A N 1
ATOM 540 C CA . SER A 1 79 ? 32.063 53.234 -18.319 1.00 41.81 79 SER A CA 1
ATOM 541 C C . SER A 1 79 ? 31.566 54.596 -18.878 1.00 41.81 79 SER A C 1
ATOM 543 O O . SER A 1 79 ? 32.165 55.639 -18.623 1.00 41.81 79 SER A O 1
ATOM 545 N N . PRO A 1 80 ? 30.369 54.631 -19.525 1.00 51.53 80 PRO A N 1
ATOM 546 C CA . PRO A 1 80 ? 29.264 55.421 -18.929 1.00 51.53 80 PRO A CA 1
ATOM 547 C C . PRO A 1 80 ? 27.832 54.808 -18.983 1.00 51.53 80 PRO A C 1
ATOM 549 O O . PRO A 1 80 ? 27.582 53.775 -19.598 1.00 51.53 80 PRO A O 1
ATOM 552 N N . ARG A 1 81 ? 26.890 55.471 -18.282 1.00 35.19 81 ARG A N 1
ATOM 553 C CA . ARG A 1 81 ? 25.473 55.105 -18.003 1.00 35.19 81 ARG A CA 1
ATOM 554 C C . ARG A 1 81 ? 24.441 55.935 -18.798 1.00 35.19 81 ARG A C 1
ATOM 556 O O . ARG A 1 81 ? 24.754 57.069 -19.141 1.00 35.19 81 ARG A O 1
ATOM 563 N N . ALA A 1 82 ? 23.184 55.451 -18.855 1.00 34.59 82 ALA A N 1
ATOM 564 C CA . ALA A 1 82 ? 21.901 56.107 -18.445 1.00 34.59 82 ALA A CA 1
ATOM 565 C C . ALA A 1 82 ? 20.710 55.532 -19.260 1.00 34.59 82 ALA A C 1
ATOM 567 O O . ALA A 1 82 ? 20.922 55.171 -20.409 1.00 34.59 82 ALA A O 1
ATOM 568 N N . GLY A 1 83 ? 19.444 55.414 -18.822 1.00 29.72 83 GLY A N 1
ATOM 569 C CA . GLY A 1 83 ? 18.673 55.674 -17.579 1.00 29.72 83 GLY A CA 1
ATOM 570 C C . GLY A 1 83 ? 17.156 55.590 -17.942 1.00 29.72 83 GLY A C 1
ATOM 571 O O . GLY A 1 83 ? 16.847 55.693 -19.122 1.00 29.72 83 GLY A O 1
ATOM 572 N N . GLY A 1 84 ? 16.138 55.393 -17.086 1.00 28.22 84 GLY A N 1
ATOM 573 C CA . GLY A 1 84 ? 16.029 55.152 -15.639 1.00 28.22 84 GLY A CA 1
ATOM 574 C C . GLY A 1 84 ? 14.545 55.046 -15.174 1.00 28.22 84 GLY A C 1
ATOM 575 O O . GLY A 1 84 ? 13.630 55.089 -15.988 1.00 28.22 84 GLY A O 1
ATOM 576 N N . THR A 1 85 ? 14.324 54.965 -13.851 1.00 32.31 85 THR A N 1
ATOM 577 C CA . THR A 1 85 ? 13.070 55.232 -13.081 1.00 32.31 85 THR A CA 1
ATOM 578 C C . THR A 1 85 ? 11.749 54.481 -13.374 1.00 32.31 85 THR A C 1
ATOM 580 O O . THR A 1 85 ? 11.017 54.851 -14.286 1.00 32.31 85 THR A O 1
ATOM 583 N N . ARG A 1 86 ? 11.291 53.646 -12.420 1.00 30.78 86 ARG A N 1
ATOM 584 C CA . ARG A 1 86 ? 10.208 53.954 -11.438 1.00 30.78 86 ARG A CA 1
ATOM 585 C C . ARG A 1 86 ? 10.066 52.829 -10.388 1.00 30.78 86 ARG A C 1
ATOM 587 O O . ARG A 1 86 ? 10.632 51.761 -10.569 1.00 30.78 86 ARG A O 1
ATOM 594 N N . GLY A 1 87 ? 9.420 53.139 -9.256 1.00 27.78 87 GLY A N 1
ATOM 595 C CA . GLY A 1 87 ? 9.408 52.321 -8.029 1.00 27.78 87 GLY A CA 1
ATOM 596 C C . GLY A 1 87 ? 8.194 51.384 -7.844 1.00 27.78 87 GLY A C 1
ATOM 597 O O . GLY A 1 87 ? 7.717 50.834 -8.832 1.00 27.78 87 GLY A O 1
ATOM 598 N N . PRO A 1 88 ? 7.741 51.139 -6.597 1.00 49.47 88 PRO A N 1
ATOM 599 C CA . PRO A 1 88 ? 7.802 49.794 -6.010 1.00 49.47 88 PRO A CA 1
ATOM 600 C C . PRO A 1 88 ? 6.442 49.092 -5.859 1.00 49.47 88 PRO A C 1
ATOM 602 O O . PRO A 1 88 ? 5.396 49.737 -5.879 1.00 49.47 88 PRO A O 1
ATOM 605 N N . GLY A 1 89 ? 6.477 47.779 -5.610 1.00 27.50 89 GLY A N 1
ATOM 606 C CA . GLY A 1 89 ? 5.316 46.996 -5.186 1.00 27.50 89 GLY A CA 1
ATOM 607 C C . GLY A 1 89 ? 5.709 45.607 -4.678 1.00 27.50 89 GLY A C 1
ATOM 608 O O . GLY A 1 89 ? 6.467 44.900 -5.340 1.00 27.50 89 GLY A O 1
ATOM 609 N N . ASP A 1 90 ? 5.195 45.239 -3.506 1.00 31.19 90 ASP A N 1
ATOM 610 C CA . ASP A 1 90 ? 5.226 43.875 -2.976 1.00 31.19 90 ASP A CA 1
ATOM 611 C C . ASP A 1 90 ? 4.344 42.939 -3.816 1.00 31.19 90 ASP A C 1
ATOM 613 O O . ASP A 1 90 ? 3.276 43.356 -4.263 1.00 31.19 90 ASP A O 1
ATOM 617 N N . ALA A 1 91 ? 4.724 41.662 -3.938 1.00 28.88 91 ALA A N 1
ATOM 618 C CA . ALA A 1 91 ? 3.770 40.546 -3.983 1.00 28.88 91 ALA A CA 1
ATOM 619 C C . ALA A 1 91 ? 4.468 39.184 -3.848 1.00 28.88 91 ALA A C 1
ATOM 621 O O . ALA A 1 91 ? 5.395 38.852 -4.586 1.00 28.88 91 ALA A O 1
ATOM 622 N N . THR A 1 92 ? 3.949 38.365 -2.938 1.00 32.66 92 THR A N 1
ATOM 623 C CA . THR A 1 92 ? 4.103 36.908 -2.925 1.00 32.66 92 THR A CA 1
ATOM 624 C C . THR A 1 92 ? 3.155 36.248 -3.941 1.00 32.66 92 THR A C 1
ATOM 626 O O . THR A 1 92 ? 2.123 36.808 -4.302 1.00 32.66 92 THR A O 1
ATOM 629 N N . GLY A 1 93 ? 3.488 35.031 -4.381 1.00 25.08 93 GLY A N 1
ATOM 630 C CA . GLY A 1 93 ? 2.680 34.197 -5.288 1.00 25.08 93 GLY A CA 1
ATOM 631 C C . GLY A 1 93 ? 3.604 33.226 -6.028 1.00 25.08 93 GLY A C 1
ATOM 632 O O . GLY A 1 93 ? 4.431 33.663 -6.816 1.00 25.08 93 GLY A O 1
ATOM 633 N N . ASN A 1 94 ? 3.656 31.925 -5.738 1.00 33.84 94 ASN A N 1
ATOM 634 C CA . ASN A 1 94 ? 2.568 30.946 -5.625 1.00 33.84 94 ASN A CA 1
ATOM 635 C C . ASN A 1 94 ? 1.688 30.896 -6.882 1.00 33.84 94 ASN A C 1
ATOM 637 O O . ASN A 1 94 ? 0.572 31.408 -6.900 1.00 33.84 94 ASN A O 1
ATOM 641 N N . PHE A 1 95 ? 2.217 30.256 -7.927 1.00 25.69 95 PHE A N 1
ATOM 642 C CA . PHE A 1 95 ? 1.495 29.920 -9.150 1.00 25.69 95 PHE A CA 1
ATOM 643 C C . PHE A 1 95 ? 1.392 28.400 -9.276 1.00 25.69 95 PHE A C 1
ATOM 645 O O . PHE A 1 95 ? 2.325 27.741 -9.729 1.00 25.69 95 PHE A O 1
ATOM 652 N N . GLY A 1 96 ? 0.244 27.848 -8.880 1.00 31.73 96 GLY A N 1
ATOM 653 C CA . GLY A 1 96 ? -0.156 26.514 -9.325 1.00 31.73 96 GLY A CA 1
ATOM 654 C C . GLY A 1 96 ? -0.578 26.549 -10.803 1.00 31.73 96 GLY A C 1
ATOM 655 O O . GLY A 1 96 ? -1.072 27.583 -11.268 1.00 31.73 96 GLY A O 1
ATOM 656 N N . PRO A 1 97 ? -0.408 25.456 -11.565 1.00 29.73 97 PRO A N 1
ATOM 657 C CA . PRO A 1 97 ? -0.900 25.381 -12.933 1.00 29.73 97 PRO A CA 1
ATOM 658 C C . PRO A 1 97 ? -2.410 25.107 -12.931 1.00 29.73 97 PRO A C 1
ATOM 660 O O . PRO A 1 97 ? -2.857 24.002 -12.634 1.00 29.73 97 PRO A O 1
ATOM 663 N N . GLY A 1 98 ? -3.195 26.130 -13.268 1.00 23.11 98 GLY A N 1
ATOM 664 C CA . GLY A 1 98 ? -4.623 25.982 -13.551 1.00 23.11 98 GLY A CA 1
ATOM 665 C C . GLY A 1 98 ? -4.897 25.289 -14.891 1.00 23.11 98 GLY A C 1
ATOM 666 O O . GLY A 1 98 ? -4.015 25.158 -15.745 1.00 23.11 98 GLY A O 1
ATOM 667 N N . ASP A 1 99 ? -6.148 24.875 -15.077 1.00 30.81 99 ASP A N 1
ATOM 668 C CA . ASP A 1 99 ? -6.606 24.102 -16.229 1.00 30.81 99 ASP A CA 1
ATOM 669 C C . ASP A 1 99 ? -6.361 24.773 -17.589 1.00 30.81 99 ASP A C 1
ATOM 671 O O . ASP A 1 99 ? -6.610 25.966 -17.785 1.00 30.81 99 ASP A O 1
ATOM 675 N N . ARG A 1 100 ? -5.972 23.958 -18.579 1.00 27.66 100 ARG A N 1
ATOM 676 C CA . ARG A 1 100 ? -6.094 24.292 -20.005 1.00 27.66 100 ARG A CA 1
ATOM 677 C C . ARG A 1 100 ? -6.690 23.135 -20.800 1.00 27.66 100 ARG A C 1
ATOM 679 O O . ARG A 1 100 ? -6.016 22.173 -21.150 1.00 27.66 100 ARG A O 1
ATOM 686 N N . GLN A 1 101 ? -7.978 23.306 -21.071 1.00 26.97 101 GLN A N 1
ATOM 687 C CA . GLN A 1 101 ? -8.731 22.837 -22.232 1.00 26.97 101 GLN A CA 1
ATOM 688 C C . GLN A 1 101 ? -7.875 22.385 -23.433 1.00 26.97 101 GLN A C 1
ATOM 690 O O . GLN A 1 101 ? -7.175 23.206 -24.019 1.00 26.97 101 GLN A O 1
ATOM 695 N N . TRP A 1 102 ? -8.059 21.134 -23.871 1.00 26.03 102 TRP A N 1
ATOM 696 C CA . TRP A 1 102 ? -7.834 20.715 -25.259 1.00 26.03 102 TRP A CA 1
ATOM 697 C C . TRP A 1 102 ? -8.964 19.800 -25.733 1.00 26.03 102 TRP A C 1
ATOM 699 O O . TRP A 1 102 ? -9.498 19.002 -24.963 1.00 26.03 102 TRP A O 1
ATOM 709 N N . GLY A 1 103 ? -9.392 20.027 -26.976 1.00 24.38 103 GLY A N 1
ATOM 710 C CA . GLY A 1 103 ? -10.599 19.456 -27.565 1.00 24.38 103 GLY A CA 1
ATOM 711 C C . GLY A 1 103 ? -10.366 18.198 -28.400 1.00 24.38 103 GLY A C 1
ATOM 712 O O . GLY A 1 103 ? -9.249 17.717 -28.557 1.00 24.38 103 GLY A O 1
ATOM 713 N N . GLN A 1 104 ? -11.478 17.688 -28.921 1.00 26.84 104 GLN A N 1
ATOM 714 C CA . GLN A 1 104 ? -11.591 16.482 -29.737 1.00 26.84 104 GLN A CA 1
ATOM 715 C C . GLN A 1 104 ? -10.941 16.631 -31.118 1.00 26.84 104 GLN A C 1
ATOM 717 O O . GLN A 1 104 ? -11.071 17.679 -31.740 1.00 26.84 104 GLN A O 1
ATOM 722 N N . GLU A 1 105 ? -10.437 15.516 -31.647 1.00 26.03 105 GLU A N 1
ATOM 723 C CA . GLU A 1 105 ? -10.637 15.125 -33.048 1.00 26.03 105 GLU A CA 1
ATOM 724 C C . GLU A 1 105 ? -10.448 13.604 -33.175 1.00 26.03 105 GLU A C 1
ATOM 726 O O . GLU A 1 105 ? -9.326 13.125 -33.083 1.00 26.03 105 GLU A O 1
ATOM 731 N N . LEU A 1 106 ? -11.536 12.846 -33.362 1.00 29.27 106 LEU A N 1
ATOM 732 C CA . LEU A 1 106 ? -11.605 11.621 -34.178 1.00 29.27 106 LEU A CA 1
ATOM 733 C C . LEU A 1 106 ? -13.082 11.338 -34.520 1.00 29.27 106 LEU A C 1
ATOM 735 O O . LEU A 1 106 ? -13.981 11.688 -33.757 1.00 29.27 106 LEU A O 1
ATOM 739 N N . GLY A 1 107 ? -13.315 10.793 -35.717 1.00 26.12 107 GLY A N 1
ATOM 740 C CA . GLY A 1 107 ? -14.613 10.829 -36.404 1.00 26.12 107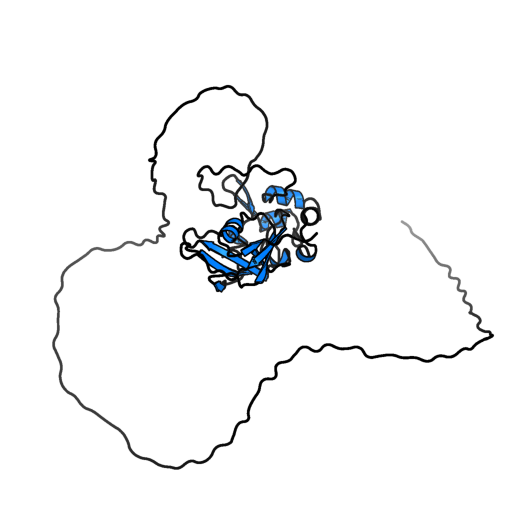 GLY A CA 1
ATOM 741 C C . GLY A 1 107 ? -15.723 9.946 -35.821 1.00 26.12 107 GLY A C 1
ATOM 742 O O . GLY A 1 107 ? -15.469 8.950 -35.148 1.00 26.12 107 GLY A O 1
ATOM 743 N N . ALA A 1 108 ? -16.963 10.317 -36.148 1.00 26.47 108 ALA A N 1
ATOM 744 C CA . ALA A 1 108 ? -18.183 9.578 -35.835 1.00 26.47 108 ALA A CA 1
ATOM 745 C C . ALA A 1 108 ? -18.776 8.921 -37.093 1.00 26.47 108 ALA A C 1
ATOM 747 O O . ALA A 1 108 ? -18.762 9.544 -38.152 1.00 26.47 108 ALA A O 1
ATOM 748 N N . ASP A 1 109 ? -19.314 7.707 -36.934 1.00 25.67 109 ASP A N 1
ATOM 749 C CA . ASP A 1 109 ? -20.220 6.981 -37.848 1.00 25.67 109 ASP A CA 1
ATOM 750 C C . ASP A 1 109 ? -20.678 5.694 -37.105 1.00 25.67 109 ASP A C 1
ATOM 752 O O . ASP A 1 109 ? -19.867 5.111 -36.385 1.00 25.67 109 ASP A O 1
ATOM 756 N N . ASP A 1 110 ? -21.891 5.137 -37.198 1.00 25.98 110 ASP A N 1
ATOM 757 C CA . ASP A 1 110 ? -23.249 5.701 -37.323 1.00 25.98 110 ASP A CA 1
ATOM 758 C C . ASP A 1 110 ? -24.264 4.640 -36.803 1.00 25.98 110 ASP A C 1
ATOM 760 O O . ASP A 1 110 ? -23.994 3.443 -36.873 1.00 25.98 110 ASP A O 1
ATOM 764 N N . THR A 1 111 ? -25.456 5.058 -36.351 1.00 27.67 111 THR A N 1
ATOM 765 C CA . THR A 1 111 ? -26.658 4.245 -36.006 1.00 27.67 111 THR A CA 1
ATOM 766 C C . THR A 1 111 ? -26.523 3.155 -34.908 1.00 27.67 111 THR A C 1
ATOM 768 O O . THR A 1 111 ? -25.648 2.304 -34.919 1.00 27.67 111 THR A O 1
ATOM 771 N N . LEU A 1 112 ? -27.405 3.063 -33.903 1.00 29.52 112 LEU A N 1
ATOM 772 C CA . LEU A 1 112 ? -28.823 2.693 -34.036 1.00 29.52 112 LEU A CA 1
ATOM 773 C C . LEU A 1 112 ? -29.672 3.092 -32.804 1.00 29.52 112 LEU A C 1
ATOM 775 O O . LEU A 1 112 ? -29.170 3.552 -31.782 1.00 29.52 112 LEU A O 1
ATOM 779 N N . ARG A 1 113 ? -30.997 2.942 -32.933 1.00 27.02 113 ARG A N 1
ATOM 780 C CA . ARG A 1 113 ? -32.048 3.495 -32.052 1.00 27.02 113 ARG A CA 1
ATOM 781 C C . ARG A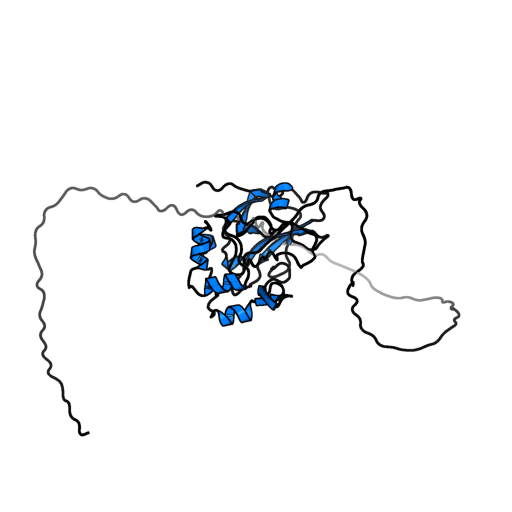 1 113 ? -32.795 2.414 -31.243 1.00 27.02 113 ARG A C 1
ATOM 783 O O . ARG A 1 113 ? -32.714 1.239 -31.579 1.00 27.02 113 ARG A O 1
ATOM 790 N N . HIS A 1 114 ? -33.642 2.883 -30.311 1.00 30.67 114 HIS A N 1
ATOM 791 C CA . HIS A 1 114 ? -34.570 2.157 -29.407 1.00 30.67 114 HIS A CA 1
ATOM 792 C C . HIS A 1 114 ? -33.937 1.648 -28.089 1.00 30.67 114 HIS A C 1
ATOM 794 O O . HIS A 1 114 ? -32.847 1.100 -28.111 1.00 30.67 114 HIS A O 1
ATOM 800 N N . GLY A 1 115 ? -34.562 1.773 -26.908 1.00 23.66 115 GLY A N 1
ATOM 801 C CA . GLY A 1 115 ? -35.786 2.505 -26.540 1.00 23.66 115 GLY A CA 1
ATOM 802 C C . GLY A 1 115 ? -36.520 1.890 -25.332 1.00 23.66 115 GLY A C 1
ATOM 803 O O . GLY A 1 115 ? -36.709 0.683 -25.310 1.00 23.66 115 GLY A O 1
ATOM 804 N N . ILE A 1 116 ? -37.035 2.748 -24.433 1.00 28.27 116 ILE A N 1
ATOM 805 C CA . ILE A 1 116 ? -37.943 2.458 -23.290 1.00 28.27 116 ILE A CA 1
ATOM 806 C C . ILE A 1 116 ? -37.269 1.943 -21.990 1.00 28.27 116 ILE A C 1
ATOM 808 O O . ILE A 1 116 ? -36.451 1.033 -22.001 1.00 28.27 116 ILE A O 1
ATOM 812 N N . ALA A 1 117 ? -37.659 2.564 -20.867 1.00 28.14 117 ALA A N 1
ATOM 813 C CA . ALA A 1 117 ? -37.366 2.206 -19.467 1.00 28.14 117 ALA A CA 1
ATOM 814 C C . ALA A 1 117 ? -38.685 1.747 -18.773 1.00 28.14 117 ALA A C 1
ATOM 816 O O . ALA A 1 117 ? -39.737 1.923 -19.399 1.00 28.14 117 ALA A O 1
ATOM 817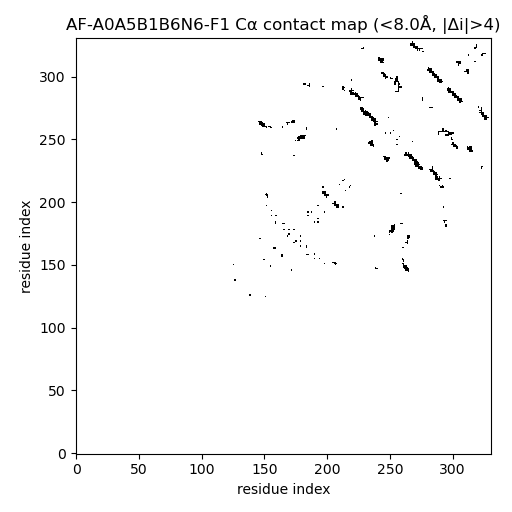 N N . PRO A 1 118 ? -38.699 1.179 -17.541 1.00 38.34 118 PRO A N 1
ATOM 818 C CA . PRO A 1 118 ? -38.377 1.937 -16.317 1.00 38.34 118 PRO A CA 1
ATOM 819 C C . PRO A 1 118 ? -37.656 1.163 -15.179 1.00 38.34 118 PRO A C 1
ATOM 821 O O . PRO A 1 118 ? -37.513 -0.051 -15.225 1.00 38.34 118 PRO A O 1
ATOM 824 N N . GLU A 1 119 ? -37.211 1.948 -14.188 1.00 28.30 119 GLU A N 1
ATOM 825 C CA . GLU A 1 119 ? -36.969 1.680 -12.749 1.00 28.30 119 GLU A CA 1
ATOM 826 C C . GLU A 1 119 ? -36.769 0.233 -12.237 1.00 28.30 119 GLU A C 1
ATOM 828 O O . GLU A 1 119 ? -37.688 -0.575 -12.282 1.00 28.30 119 GLU A O 1
ATOM 833 N N . GLU A 1 120 ? -35.642 -0.027 -11.550 1.00 25.31 120 GLU A N 1
ATOM 834 C CA . GLU A 1 120 ? -35.628 -0.004 -10.071 1.00 25.31 120 GLU A CA 1
ATOM 835 C C . GLU A 1 120 ? -34.213 -0.048 -9.436 1.00 25.31 120 GLU A C 1
ATOM 837 O O . GLU A 1 120 ? -33.240 -0.503 -10.032 1.00 25.31 120 GLU A O 1
ATOM 842 N N . ASP A 1 121 ? -34.186 0.421 -8.184 1.00 25.27 121 ASP A N 1
ATOM 843 C CA . ASP A 1 121 ? -33.229 0.214 -7.083 1.00 25.27 121 ASP A CA 1
ATOM 844 C C . ASP A 1 121 ? -31.783 0.773 -7.104 1.00 25.27 121 ASP A C 1
ATOM 846 O O . ASP A 1 121 ? -31.140 1.068 -8.111 1.00 25.27 121 ASP A O 1
ATOM 850 N N . ARG A 1 122 ? -31.306 1.004 -5.876 1.00 34.59 122 ARG A N 1
ATOM 851 C CA . ARG A 1 122 ? -30.116 1.748 -5.476 1.00 34.59 122 ARG A CA 1
ATOM 852 C C . ARG A 1 122 ? -28.892 0.838 -5.422 1.00 34.59 122 ARG A C 1
ATOM 854 O O . ARG A 1 122 ? -28.854 -0.090 -4.623 1.00 34.59 122 ARG A O 1
ATOM 861 N N . THR A 1 123 ? -27.809 1.211 -6.098 1.00 27.16 123 THR A N 1
ATOM 862 C CA . THR A 1 123 ? -26.461 0.817 -5.655 1.00 27.16 123 THR A CA 1
ATOM 863 C C . THR A 1 123 ? -25.509 2.006 -5.694 1.00 27.16 123 THR A C 1
ATOM 865 O O . THR A 1 123 ? -25.320 2.657 -6.719 1.00 27.16 123 THR A O 1
ATOM 868 N N . VAL A 1 124 ? -24.927 2.308 -4.533 1.00 31.25 124 VAL A N 1
ATOM 869 C CA . VAL A 1 124 ? -23.841 3.280 -4.388 1.00 31.25 124 VAL A CA 1
ATOM 870 C C . VAL A 1 124 ? -22.580 2.627 -4.955 1.00 31.25 124 VAL A C 1
ATOM 872 O O . VAL A 1 124 ? -22.195 1.545 -4.518 1.00 31.25 124 VAL A O 1
ATOM 875 N N . GLY A 1 125 ? -21.987 3.241 -5.979 1.00 26.80 125 GLY A N 1
ATOM 876 C CA . GLY A 1 125 ? -20.834 2.697 -6.697 1.00 26.80 125 GLY A CA 1
ATOM 877 C C . GLY A 1 125 ? -19.562 3.489 -6.416 1.00 26.80 125 GLY A C 1
ATOM 878 O O . GLY A 1 125 ? -19.420 4.616 -6.889 1.00 26.80 125 GLY A O 1
ATOM 879 N N . GLU A 1 126 ? -18.627 2.881 -5.692 1.00 30.23 126 GLU A N 1
ATOM 880 C CA . GLU A 1 126 ? -17.298 3.432 -5.420 1.00 30.23 126 GLU A CA 1
ATOM 881 C C . GLU A 1 126 ? -16.196 2.663 -6.144 1.00 30.23 126 GLU A C 1
ATOM 883 O O . GLU A 1 126 ? -16.115 1.439 -6.054 1.00 30.23 126 GLU A O 1
ATOM 888 N N . THR A 1 127 ? -15.274 3.419 -6.738 1.00 29.86 127 THR A N 1
ATOM 889 C CA . THR A 1 127 ? -13.851 3.072 -6.828 1.00 29.86 127 THR A CA 1
ATOM 890 C C . THR A 1 127 ? -13.043 4.370 -6.800 1.00 29.86 127 THR A C 1
ATOM 892 O O . THR A 1 127 ? -12.989 5.072 -7.808 1.00 29.86 127 THR A O 1
ATOM 895 N N . HIS A 1 128 ? -12.393 4.689 -5.679 1.00 29.78 128 HIS A N 1
ATOM 896 C CA . HIS A 1 128 ? -11.381 5.749 -5.624 1.00 29.78 128 HIS A CA 1
ATOM 897 C C . HIS A 1 128 ? -10.073 5.201 -5.054 1.00 29.78 128 HIS A C 1
ATOM 899 O O . HIS A 1 128 ? -9.853 5.178 -3.849 1.00 29.78 128 HIS A O 1
ATOM 905 N N . TYR A 1 129 ? -9.202 4.789 -5.971 1.00 36.34 129 TYR A N 1
ATOM 906 C CA . TYR A 1 129 ? -7.751 4.783 -5.778 1.00 36.34 129 TYR A CA 1
ATOM 907 C C . TYR A 1 129 ? -7.071 5.505 -6.953 1.00 36.34 129 TYR A C 1
ATOM 909 O O . TYR A 1 129 ? -6.060 5.067 -7.484 1.00 36.34 129 TYR A O 1
ATOM 917 N N . VAL A 1 130 ? -7.691 6.608 -7.382 1.00 32.28 130 VAL A N 1
ATOM 918 C CA . VAL A 1 130 ? -7.099 7.657 -8.219 1.00 32.28 130 VAL A CA 1
ATOM 919 C C . VAL A 1 130 ? -7.770 8.964 -7.805 1.00 32.28 130 VAL A C 1
ATOM 921 O O . VAL A 1 130 ? -8.983 8.980 -7.560 1.00 32.28 130 VAL A O 1
ATOM 924 N N . ALA A 1 131 ? -7.016 10.060 -7.753 1.00 31.16 131 ALA A N 1
ATOM 925 C CA . ALA A 1 131 ? -7.613 11.385 -7.693 1.00 31.16 131 ALA A CA 1
ATOM 926 C C . ALA A 1 131 ? -8.463 11.624 -8.956 1.00 31.16 131 ALA A C 1
ATOM 928 O O . ALA A 1 131 ? -7.968 11.624 -10.079 1.00 31.16 131 ALA A O 1
ATOM 929 N N . ASP A 1 132 ? -9.763 11.810 -8.741 1.00 28.94 132 ASP A N 1
ATOM 930 C CA . ASP A 1 132 ? -10.812 12.074 -9.729 1.00 28.94 132 ASP A CA 1
ATOM 931 C C . ASP A 1 132 ? -10.374 12.945 -10.932 1.00 28.94 132 ASP A C 1
ATOM 933 O O . ASP A 1 132 ? -10.273 14.173 -10.835 1.00 28.94 132 ASP A O 1
ATOM 937 N N . ARG A 1 133 ? -10.162 12.287 -12.085 1.00 30.25 133 ARG A N 1
ATOM 938 C CA . ARG A 1 133 ? -10.167 12.903 -13.421 1.00 30.25 133 ARG A CA 1
ATOM 939 C C . ARG A 1 133 ? -10.807 11.950 -14.439 1.00 30.25 133 ARG A C 1
ATOM 941 O O . ARG A 1 133 ? -10.155 11.088 -15.021 1.00 30.25 133 ARG A O 1
ATOM 948 N N . ALA A 1 134 ? -12.116 12.098 -14.627 1.00 31.34 134 ALA A N 1
ATOM 949 C CA . ALA A 1 134 ? -12.926 11.192 -15.436 1.00 31.34 134 ALA A CA 1
ATOM 950 C C . ALA A 1 134 ? -12.580 11.204 -16.944 1.00 31.34 134 ALA A C 1
ATOM 952 O O . ALA A 1 134 ? -12.886 12.148 -17.672 1.00 31.34 134 ALA A O 1
ATOM 953 N N . GLN A 1 135 ? -12.045 10.082 -17.422 1.00 29.41 135 GLN A N 1
ATOM 954 C CA . GLN A 1 135 ? -12.317 9.513 -18.746 1.00 29.41 135 GLN A CA 1
ATOM 955 C C . GLN A 1 135 ? -12.892 8.112 -18.492 1.00 29.41 135 GLN A C 1
ATOM 957 O O . GLN A 1 135 ? -12.462 7.444 -17.554 1.00 29.41 135 GLN A O 1
ATOM 962 N N . GLY A 1 136 ? -13.915 7.706 -19.250 1.00 32.59 136 GLY A N 1
ATOM 963 C CA . GLY A 1 136 ? -14.832 6.616 -18.882 1.00 32.59 136 GLY A CA 1
ATOM 964 C C . GLY A 1 136 ? -14.233 5.204 -18.867 1.00 32.59 136 GLY A C 1
ATOM 965 O O . GLY A 1 136 ? -14.547 4.395 -19.737 1.00 32.59 136 GLY A O 1
ATOM 966 N N . LEU A 1 137 ? -13.425 4.885 -17.857 1.00 30.16 137 LEU A N 1
ATOM 967 C CA . LEU A 1 137 ? -13.035 3.518 -17.530 1.00 30.16 137 LEU A CA 1
ATOM 968 C C . LEU A 1 137 ? -14.229 2.789 -16.906 1.00 30.16 137 LEU A C 1
ATOM 970 O O . LEU A 1 137 ? -14.823 3.254 -15.933 1.00 30.16 137 LEU A O 1
ATOM 974 N N . GLN A 1 138 ? -14.586 1.645 -17.487 1.00 27.25 138 GLN A N 1
ATOM 975 C CA . GLN A 1 138 ? -15.638 0.778 -16.964 1.00 27.25 138 GLN A CA 1
ATOM 976 C C . GLN A 1 138 ? -15.262 0.325 -15.550 1.00 27.25 138 GLN A C 1
ATOM 978 O O . GLN A 1 138 ? -14.186 -0.242 -15.352 1.00 27.25 138 GLN A O 1
ATOM 983 N N . VAL A 1 139 ? -16.148 0.552 -14.574 1.00 39.56 139 VAL A N 1
ATOM 984 C CA . VAL A 1 139 ? -15.984 -0.011 -13.227 1.00 39.56 139 VAL A CA 1
ATOM 985 C C . VAL A 1 139 ? -15.947 -1.537 -13.373 1.00 39.56 139 VAL A C 1
ATOM 987 O O . VAL A 1 139 ? -16.896 -2.092 -13.934 1.00 39.56 139 VAL A O 1
ATOM 990 N N . PRO A 1 140 ? -14.891 -2.233 -12.912 1.00 48.59 140 PRO A N 1
ATOM 991 C CA . PRO A 1 140 ? -14.826 -3.682 -13.028 1.00 48.59 140 PRO A CA 1
ATOM 992 C C . PRO A 1 140 ? -16.010 -4.320 -12.303 1.00 48.59 140 PRO A C 1
ATOM 994 O O . PRO A 1 140 ? -16.204 -4.096 -11.106 1.00 48.59 140 PRO A O 1
ATOM 997 N N . THR A 1 141 ? -16.805 -5.119 -13.016 1.00 63.44 141 THR A N 1
ATOM 998 C CA . THR A 1 141 ? -17.918 -5.862 -12.418 1.00 63.44 141 THR A CA 1
ATOM 999 C C . THR A 1 141 ? -17.388 -6.728 -11.277 1.00 63.44 141 THR A C 1
ATOM 1001 O O . THR A 1 141 ? -16.512 -7.567 -11.499 1.00 63.44 141 THR A O 1
ATOM 1004 N N . LYS A 1 142 ? -17.910 -6.533 -10.057 1.00 70.94 142 LYS A N 1
ATOM 1005 C CA . LYS A 1 142 ? -17.535 -7.358 -8.900 1.00 70.94 142 LYS A CA 1
ATOM 1006 C C . LYS A 1 142 ? -17.841 -8.826 -9.209 1.00 70.94 142 LYS A C 1
ATOM 1008 O O . LYS A 1 142 ? -18.979 -9.176 -9.517 1.00 70.94 142 LYS A O 1
ATOM 1013 N N . VAL A 1 143 ? -16.820 -9.672 -9.132 1.00 73.12 143 VAL A N 1
ATOM 1014 C CA . VAL A 1 143 ? -16.920 -11.116 -9.350 1.00 73.12 143 VAL A CA 1
ATOM 1015 C C . VAL A 1 143 ? -17.510 -11.750 -8.086 1.00 73.12 143 VAL A C 1
ATOM 1017 O O . VAL A 1 143 ? -16.948 -11.551 -7.006 1.00 73.12 143 VAL A O 1
ATOM 1020 N N . PRO A 1 144 ? -18.623 -12.501 -8.173 1.00 74.06 144 PRO A N 1
ATOM 1021 C CA . PRO A 1 144 ? -19.193 -13.184 -7.016 1.00 74.06 144 PRO A CA 1
ATOM 1022 C C . PRO A 1 144 ? -18.175 -14.107 -6.338 1.00 74.06 144 PRO A C 1
ATOM 1024 O O . PRO A 1 144 ? -17.493 -14.880 -7.007 1.00 74.06 144 PRO A O 1
ATOM 1027 N N . GLY A 1 145 ? -18.085 -14.030 -5.009 1.00 69.88 145 GLY A N 1
ATOM 1028 C CA . GLY A 1 145 ? -17.150 -14.828 -4.207 1.00 69.88 145 GLY A CA 1
ATOM 1029 C C . GLY A 1 145 ? -15.727 -14.267 -4.100 1.00 69.88 145 GLY A C 1
ATOM 1030 O O . GLY A 1 145 ? -14.947 -14.806 -3.323 1.00 69.88 145 GLY A O 1
ATOM 1031 N N . LEU A 1 146 ? -15.385 -13.186 -4.813 1.00 75.62 146 LEU A N 1
ATOM 1032 C CA . LEU A 1 146 ? -14.126 -12.472 -4.601 1.00 75.62 146 LEU A CA 1
ATOM 1033 C C . LEU A 1 146 ? -14.326 -11.351 -3.572 1.00 75.62 146 LEU A C 1
ATOM 1035 O O . LEU A 1 146 ? -15.237 -10.535 -3.710 1.00 75.62 146 LEU A O 1
ATOM 1039 N N . ASP A 1 147 ? -13.471 -11.304 -2.551 1.00 81.62 147 ASP A N 1
ATOM 1040 C CA . ASP A 1 147 ? -13.475 -10.217 -1.571 1.00 81.62 147 ASP A CA 1
ATOM 1041 C C . ASP A 1 147 ? -12.837 -8.945 -2.153 1.00 81.62 147 ASP A C 1
ATOM 1043 O O . ASP A 1 147 ? -11.859 -9.015 -2.900 1.00 81.62 147 ASP A O 1
ATOM 1047 N N . TYR A 1 148 ? -13.381 -7.776 -1.821 1.00 83.69 148 TYR A N 1
ATOM 1048 C CA . TYR A 1 148 ? -12.978 -6.479 -2.370 1.00 83.69 148 TYR A CA 1
ATOM 1049 C C . TYR A 1 148 ? -12.770 -5.470 -1.247 1.00 83.69 148 TYR A C 1
ATOM 1051 O O . TYR A 1 148 ? -13.474 -5.512 -0.245 1.00 83.69 148 TYR A O 1
ATOM 1059 N N . SER A 1 149 ? -11.843 -4.526 -1.438 1.00 88.62 149 SER A N 1
ATOM 1060 C CA . SER A 1 149 ? -11.548 -3.534 -0.408 1.00 88.62 149 SER A CA 1
ATOM 1061 C C . SER A 1 149 ? -12.783 -2.691 -0.105 1.00 88.62 149 SER A C 1
ATOM 1063 O O . SER A 1 149 ? -13.464 -2.219 -1.020 1.00 88.62 149 SER A O 1
ATOM 1065 N N . PHE A 1 150 ? -13.045 -2.490 1.178 1.00 92.50 150 PHE A N 1
ATOM 1066 C CA . PHE A 1 150 ? -14.128 -1.658 1.661 1.00 92.50 150 PHE A CA 1
ATOM 1067 C C . PHE A 1 150 ? -13.711 -0.180 1.679 1.00 92.50 150 PHE A C 1
ATOM 1069 O O . PHE A 1 150 ? -12.598 0.151 2.104 1.00 92.50 150 PHE A O 1
ATOM 1076 N N . PRO A 1 151 ? -14.604 0.728 1.254 1.00 92.88 151 PRO A N 1
ATOM 1077 C CA . PRO A 1 151 ? -14.485 2.146 1.565 1.00 92.88 151 PRO A CA 1
ATOM 1078 C C . PRO A 1 151 ? -14.450 2.380 3.078 1.00 92.88 151 PRO A C 1
ATOM 1080 O O . PRO A 1 151 ? -14.969 1.570 3.847 1.00 92.88 151 PRO A O 1
ATOM 1083 N N . ALA A 1 152 ? -13.901 3.515 3.518 1.00 95.62 152 ALA A N 1
ATOM 1084 C CA . ALA A 1 152 ? -13.696 3.789 4.943 1.00 95.62 152 ALA A CA 1
ATOM 1085 C C . ALA A 1 152 ? -14.990 3.668 5.772 1.00 95.62 152 ALA A C 1
ATOM 1087 O O . ALA A 1 152 ? -14.991 3.018 6.813 1.00 95.62 152 ALA A O 1
ATOM 1088 N N . GLY A 1 153 ? -16.115 4.198 5.281 1.00 95.25 153 GLY A N 1
ATOM 1089 C CA . GLY A 1 153 ? -17.408 4.093 5.970 1.00 95.25 153 GLY A CA 1
ATOM 1090 C C . GLY A 1 153 ? -17.995 2.673 6.052 1.00 95.25 153 GLY A C 1
ATOM 1091 O O . GLY A 1 153 ? -18.744 2.385 6.984 1.00 95.25 153 GLY A O 1
ATOM 1092 N N . ASP A 1 154 ? -17.679 1.784 5.106 1.00 95.94 154 ASP A N 1
ATOM 1093 C CA . ASP A 1 154 ? -18.070 0.364 5.163 1.00 95.94 154 ASP A CA 1
ATOM 1094 C C . ASP A 1 154 ? -17.119 -0.420 6.080 1.00 95.94 154 ASP A C 1
ATOM 1096 O O . ASP A 1 154 ? -17.561 -1.238 6.884 1.00 95.94 154 ASP A O 1
ATOM 1100 N N . ALA A 1 155 ? -15.818 -0.126 6.012 1.00 96.69 155 ALA A N 1
ATOM 1101 C CA . ALA A 1 155 ? -14.807 -0.713 6.882 1.00 96.69 155 ALA A CA 1
ATOM 1102 C C . ALA A 1 155 ? -15.076 -0.387 8.360 1.00 96.69 155 ALA A C 1
ATOM 1104 O O . ALA A 1 155 ? -15.054 -1.289 9.190 1.00 96.69 155 ALA A O 1
ATOM 1105 N N . LEU A 1 156 ? -15.412 0.866 8.694 1.00 97.00 156 LEU A N 1
ATOM 1106 C CA . LEU A 1 156 ? -15.791 1.267 10.056 1.00 97.00 156 LEU A CA 1
ATOM 1107 C C . LEU A 1 156 ? -17.005 0.477 10.575 1.00 97.00 156 LEU A C 1
ATOM 1109 O O . LEU A 1 156 ? -16.972 0.014 11.713 1.00 97.00 156 LEU A O 1
ATOM 1113 N N . ARG A 1 157 ? -18.019 0.221 9.732 1.00 96.62 157 ARG A N 1
ATOM 1114 C CA . ARG A 1 157 ? -19.171 -0.631 10.091 1.00 96.62 157 ARG A CA 1
ATOM 1115 C C . ARG A 1 157 ? -18.769 -2.074 10.411 1.00 96.62 157 ARG A C 1
ATOM 1117 O O . ARG A 1 157 ? -19.345 -2.680 11.306 1.00 96.62 157 ARG A O 1
ATOM 1124 N N . VAL A 1 158 ? -17.751 -2.628 9.748 1.00 95.88 158 VAL A N 1
ATOM 1125 C CA . VAL A 1 158 ? -17.200 -3.951 10.111 1.00 95.88 158 VAL A CA 1
ATOM 1126 C C . VAL A 1 158 ? -16.532 -3.918 11.491 1.00 95.88 158 VAL A C 1
ATOM 1128 O O . VAL A 1 158 ? -16.618 -4.891 12.240 1.00 95.88 158 VAL A O 1
ATOM 1131 N N . LEU A 1 159 ? -15.909 -2.798 11.868 1.00 96.25 159 LEU A N 1
ATOM 1132 C CA . LEU A 1 159 ? -15.242 -2.633 13.166 1.00 96.25 159 LEU A CA 1
ATOM 1133 C C . LEU A 1 159 ? -16.203 -2.422 14.348 1.00 96.25 159 LEU A C 1
ATOM 1135 O O . LEU A 1 159 ? -15.776 -2.583 15.492 1.00 96.25 159 LEU A O 1
ATOM 1139 N N . GLU A 1 160 ? -17.492 -2.157 14.104 1.00 95.75 160 GLU A N 1
ATOM 1140 C CA . GLU A 1 160 ? -18.551 -2.234 15.129 1.00 95.75 160 GLU A CA 1
ATOM 1141 C C . GLU A 1 160 ? -18.671 -3.645 15.739 1.00 95.75 160 GLU A C 1
ATOM 1143 O O . GLU A 1 160 ? -19.209 -3.821 16.835 1.00 95.75 160 GLU A O 1
ATOM 1148 N N . HIS A 1 161 ? -18.157 -4.667 15.046 1.00 95.81 161 HIS A N 1
ATOM 1149 C CA . HIS A 1 161 ? -18.144 -6.057 15.485 1.00 95.81 161 HIS A CA 1
ATOM 1150 C C . HIS A 1 161 ? -16.710 -6.500 15.835 1.00 95.81 161 HIS A C 1
ATOM 1152 O O . HIS A 1 161 ? -15.905 -6.777 14.940 1.00 95.81 161 HIS A O 1
ATOM 1158 N N . PRO A 1 162 ? -16.354 -6.601 17.135 1.00 92.75 162 PRO A N 1
ATOM 1159 C CA . PRO A 1 162 ? -15.004 -6.962 17.557 1.00 92.75 162 PRO A CA 1
ATOM 1160 C C . PRO A 1 162 ? -14.517 -8.277 16.937 1.00 92.75 162 PRO A C 1
ATOM 1162 O O . PRO A 1 162 ? -15.125 -9.329 17.118 1.00 92.75 162 PRO A O 1
ATOM 1165 N N . GLY A 1 163 ? -13.394 -8.209 16.221 1.00 94.19 163 GLY A N 1
ATOM 1166 C CA . GLY A 1 163 ? -12.769 -9.357 15.558 1.00 94.19 163 GLY A CA 1
ATOM 1167 C C . GLY A 1 163 ? -13.264 -9.652 14.138 1.00 94.19 163 GLY A C 1
ATOM 1168 O O . GLY A 1 163 ? -12.575 -10.385 13.437 1.00 94.19 163 GLY A O 1
ATOM 1169 N N . ALA A 1 164 ? -14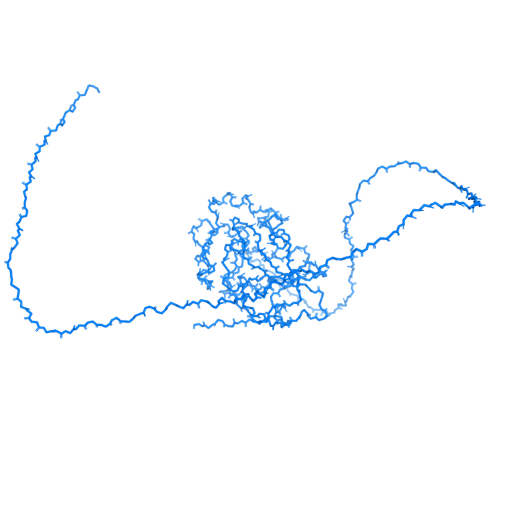.364 -9.046 13.669 1.00 95.81 164 ALA A N 1
ATOM 1170 C CA . ALA A 1 164 ? -14.934 -9.343 12.349 1.00 95.81 164 ALA A CA 1
ATOM 1171 C C . ALA A 1 164 ? -13.949 -9.100 11.191 1.00 95.81 164 ALA A C 1
ATOM 1173 O O . ALA A 1 164 ? -13.883 -9.904 10.267 1.00 95.81 164 ALA A O 1
ATOM 1174 N N . GLU A 1 165 ? -13.132 -8.046 11.272 1.00 96.19 165 GLU A N 1
ATOM 1175 C CA . GLU A 1 165 ? -12.082 -7.762 10.283 1.00 96.19 165 GLU A CA 1
ATOM 1176 C C . GLU A 1 165 ? -11.003 -8.859 10.228 1.00 96.19 165 GLU A C 1
ATOM 1178 O O . GLU A 1 165 ? -10.600 -9.280 9.147 1.00 96.19 165 GLU A O 1
ATOM 1183 N N . ILE A 1 166 ? -10.565 -9.367 11.386 1.00 97.25 166 ILE A N 1
ATOM 1184 C CA . ILE A 1 166 ? -9.569 -10.449 11.459 1.00 97.25 166 ILE A CA 1
ATOM 1185 C C . ILE A 1 166 ? -10.154 -11.742 10.890 1.00 97.25 166 ILE A C 1
ATOM 1187 O O . ILE A 1 166 ? -9.494 -12.412 10.099 1.00 97.25 166 ILE A O 1
ATOM 1191 N N . THR A 1 167 ? -11.400 -12.063 11.252 1.00 96.50 167 THR A N 1
ATOM 1192 C CA . THR A 1 167 ? -12.127 -13.223 10.724 1.00 96.50 167 THR A CA 1
ATOM 1193 C C . THR A 1 167 ? -12.277 -13.134 9.207 1.00 96.50 167 THR A C 1
ATOM 1195 O O . THR A 1 167 ? -11.900 -14.069 8.514 1.00 96.50 167 THR A O 1
ATOM 1198 N N . ARG A 1 168 ? -12.722 -11.988 8.672 1.00 95.25 168 ARG A N 1
ATOM 1199 C CA . ARG A 1 168 ? -12.877 -11.755 7.226 1.00 95.25 168 ARG A CA 1
ATOM 1200 C C . ARG A 1 168 ? -11.574 -11.971 6.454 1.00 95.25 168 ARG A C 1
ATOM 1202 O O . ARG A 1 168 ? -11.582 -12.619 5.411 1.00 95.25 168 ARG A O 1
ATOM 1209 N N . LEU A 1 169 ? -10.461 -11.432 6.956 1.00 96.06 169 LEU A N 1
ATOM 1210 C CA . LEU A 1 169 ? -9.152 -11.604 6.322 1.00 96.06 169 LEU A CA 1
ATOM 1211 C C . LEU A 1 169 ? -8.679 -13.067 6.392 1.00 96.06 169 LEU A C 1
ATOM 1213 O O . LEU A 1 169 ? -8.203 -13.599 5.391 1.00 96.06 169 LEU A O 1
ATOM 1217 N N . ALA A 1 170 ? -8.847 -13.738 7.534 1.00 96.06 170 ALA A N 1
ATOM 1218 C CA . ALA A 1 170 ? -8.486 -15.148 7.690 1.00 96.06 170 ALA A CA 1
ATOM 1219 C C . ALA A 1 170 ? -9.323 -16.070 6.778 1.00 96.06 170 ALA A C 1
ATOM 1221 O O . ALA A 1 170 ? -8.757 -16.895 6.062 1.00 96.06 170 ALA A O 1
ATOM 1222 N N . ASP A 1 171 ? -10.645 -15.882 6.744 1.00 94.38 171 ASP A N 1
ATOM 1223 C CA . ASP A 1 171 ? -11.579 -16.641 5.899 1.00 94.38 171 ASP A CA 1
ATOM 1224 C C . ASP A 1 171 ? -11.309 -16.420 4.399 1.00 94.38 171 ASP A C 1
ATOM 1226 O O . ASP A 1 171 ? -11.506 -17.323 3.587 1.00 94.38 171 ASP A O 1
ATOM 1230 N N . GLY A 1 172 ? -10.804 -15.239 4.023 1.00 91.69 172 GLY A N 1
ATOM 1231 C CA . GLY A 1 172 ? -10.343 -14.934 2.667 1.00 91.69 172 GLY A CA 1
ATOM 1232 C C . GLY A 1 172 ? -8.944 -15.464 2.311 1.00 91.69 172 GLY A C 1
ATOM 1233 O O . GLY A 1 172 ? -8.463 -15.199 1.211 1.00 91.69 172 GLY A O 1
ATOM 1234 N N . GLY A 1 173 ? -8.289 -16.221 3.200 1.00 93.06 173 GLY A N 1
ATOM 1235 C CA . GLY A 1 173 ? -7.028 -16.921 2.924 1.00 93.06 173 GLY A CA 1
ATOM 1236 C C . GLY A 1 173 ? -5.744 -16.154 3.269 1.00 93.06 173 GLY A C 1
ATOM 1237 O O . GLY A 1 173 ? -4.649 -16.582 2.873 1.00 93.06 173 GLY A O 1
ATOM 1238 N N . VAL A 1 174 ? -5.842 -15.044 4.011 1.00 96.06 174 VAL A N 1
ATOM 1239 C CA . VAL A 1 174 ? -4.665 -14.314 4.510 1.00 96.06 174 VAL A CA 1
ATOM 1240 C C . VAL A 1 174 ? -3.926 -15.172 5.550 1.00 96.06 174 VAL A C 1
ATOM 1242 O O . VAL A 1 174 ? -4.560 -15.673 6.481 1.00 96.06 174 VAL A O 1
ATOM 1245 N N . PRO A 1 175 ? -2.596 -15.368 5.435 1.00 96.69 175 PRO A N 1
ATOM 1246 C CA . PRO A 1 175 ? -1.843 -16.189 6.381 1.00 96.69 175 PRO A CA 1
ATOM 1247 C C . PRO A 1 175 ? -1.932 -15.674 7.822 1.00 96.69 175 PRO A C 1
ATOM 1249 O O . PRO A 1 175 ? -1.826 -14.472 8.065 1.00 96.69 175 PRO A O 1
ATOM 1252 N N . ALA A 1 176 ? -2.025 -16.585 8.794 1.00 97.12 176 ALA A N 1
ATOM 1253 C CA . ALA A 1 176 ? -2.105 -16.224 10.212 1.00 97.12 176 ALA A CA 1
ATOM 1254 C C . ALA A 1 176 ? -0.919 -15.351 10.673 1.00 97.12 176 ALA A C 1
ATOM 1256 O O . ALA A 1 176 ? -1.128 -14.352 11.352 1.00 97.12 176 ALA A O 1
ATOM 1257 N N . ASN A 1 177 ? 0.302 -15.647 10.212 1.00 96.81 177 ASN A N 1
ATOM 1258 C CA . ASN A 1 177 ? 1.502 -14.857 10.518 1.00 96.81 177 ASN A CA 1
ATOM 1259 C C . ASN A 1 177 ? 1.482 -13.436 9.923 1.00 96.81 177 ASN A C 1
ATOM 1261 O O . ASN A 1 177 ? 2.194 -12.561 10.405 1.00 96.81 177 ASN A O 1
ATOM 1265 N N . VAL A 1 178 ? 0.673 -13.189 8.886 1.00 98.06 178 VAL A N 1
ATOM 1266 C CA . VAL A 1 178 ? 0.447 -11.836 8.354 1.00 98.06 178 VAL A CA 1
ATOM 1267 C C . VAL A 1 178 ? -0.569 -11.084 9.220 1.00 98.06 178 VAL A C 1
ATOM 1269 O O . VAL A 1 178 ? -0.506 -9.864 9.304 1.00 98.06 178 VAL A O 1
ATOM 1272 N N . LEU A 1 179 ? -1.473 -11.778 9.917 1.00 97.94 179 LEU A N 1
ATOM 1273 C CA . LEU A 1 179 ? -2.431 -11.169 10.849 1.00 97.94 179 LEU A CA 1
ATOM 1274 C C . LEU A 1 179 ? -1.867 -10.987 12.272 1.00 97.94 179 LEU A C 1
ATOM 1276 O O . LEU A 1 179 ? -2.463 -10.265 13.075 1.00 97.94 179 LEU A O 1
ATOM 1280 N N . ASP A 1 180 ? -0.719 -11.593 12.587 1.00 95.00 180 ASP A N 1
ATOM 1281 C CA . ASP A 1 180 ? -0.077 -11.484 13.898 1.00 95.00 180 ASP A CA 1
ATOM 1282 C C . ASP A 1 180 ? 0.191 -10.023 14.297 1.00 95.00 180 ASP A C 1
ATOM 1284 O O . ASP A 1 180 ? 0.696 -9.198 13.534 1.00 95.00 180 ASP A O 1
ATOM 1288 N N . GLY A 1 181 ? -0.180 -9.685 15.534 1.00 93.94 181 GLY A N 1
ATOM 1289 C CA . GLY A 1 181 ? -0.023 -8.343 16.099 1.00 93.94 181 GLY A CA 1
ATOM 1290 C C . GLY A 1 181 ? -0.981 -7.273 15.556 1.00 93.94 181 GLY A C 1
ATOM 1291 O O . GLY A 1 181 ? -1.078 -6.210 16.175 1.00 93.94 181 GLY A O 1
ATOM 1292 N N . TYR A 1 182 ? -1.723 -7.531 14.472 1.00 97.69 182 TYR A N 1
ATOM 1293 C CA . TYR A 1 182 ? -2.660 -6.566 13.898 1.00 97.69 182 TYR A CA 1
ATOM 1294 C C . TYR A 1 182 ? -3.863 -6.330 14.819 1.00 97.69 182 TYR A C 1
ATOM 1296 O O . TYR A 1 182 ? -4.551 -7.252 15.257 1.00 97.69 182 TYR A O 1
ATOM 1304 N N . LYS A 1 183 ? -4.117 -5.055 15.127 1.00 96.81 183 LYS A N 1
ATOM 1305 C CA . LYS A 1 183 ? -5.235 -4.611 15.968 1.00 96.81 183 LYS A CA 1
ATOM 1306 C C . LYS A 1 183 ? -6.018 -3.563 15.184 1.00 96.81 183 LYS A C 1
ATOM 1308 O O . LYS A 1 183 ? -5.563 -2.422 15.164 1.00 96.81 183 LYS A O 1
ATOM 1313 N N . PRO A 1 184 ? -7.174 -3.891 14.578 1.00 96.88 184 PRO A N 1
ATOM 1314 C CA . PRO A 1 184 ? -7.846 -2.998 13.633 1.00 96.88 184 PRO A CA 1
ATOM 1315 C C . PRO A 1 184 ? -8.133 -1.588 14.172 1.00 96.88 184 PRO A C 1
ATOM 1317 O O . PRO A 1 184 ? -7.871 -0.619 13.476 1.00 96.88 184 PRO A O 1
ATOM 1320 N N . LEU A 1 185 ? -8.568 -1.466 15.435 1.00 97.69 185 LEU A N 1
ATOM 1321 C CA . LEU A 1 185 ? -8.792 -0.175 16.113 1.00 97.69 185 LEU A CA 1
ATOM 1322 C C . LEU A 1 185 ? -7.568 0.358 16.888 1.00 97.69 185 LEU A C 1
ATOM 1324 O O . LEU A 1 185 ? -7.648 1.388 17.552 1.00 97.69 185 LEU A O 1
ATOM 1328 N N . ALA A 1 186 ? -6.438 -0.354 16.881 1.00 96.12 186 ALA A N 1
ATOM 1329 C CA . ALA A 1 186 ? -5.199 0.017 17.577 1.00 96.12 186 ALA A CA 1
ATOM 1330 C C . ALA A 1 186 ? -5.356 0.414 19.069 1.00 96.12 186 ALA A C 1
ATOM 1332 O O . ALA A 1 186 ? -4.558 1.184 19.600 1.00 96.12 186 ALA A O 1
ATOM 1333 N N . GLY A 1 187 ? -6.374 -0.118 19.758 1.00 95.75 187 GLY A N 1
ATOM 1334 C CA . GLY A 1 187 ? -6.673 0.179 21.167 1.00 95.75 187 GLY A CA 1
ATOM 1335 C C . GLY A 1 187 ? -7.596 1.381 21.417 1.00 95.75 187 GLY A C 1
ATOM 1336 O O . GLY A 1 187 ? -7.819 1.710 22.578 1.00 95.75 187 GLY A O 1
ATOM 1337 N N . ARG A 1 188 ? -8.133 2.007 20.363 1.00 97.56 188 ARG A N 1
ATOM 1338 C CA . ARG A 1 188 ? -9.122 3.097 20.422 1.00 97.56 188 ARG A CA 1
ATOM 1339 C C . ARG A 1 188 ? -10.558 2.574 20.433 1.00 97.56 188 ARG A C 1
ATOM 1341 O O . ARG A 1 188 ? -10.814 1.419 20.085 1.00 97.56 188 ARG A O 1
ATOM 1348 N N . THR A 1 189 ? -11.498 3.449 20.769 1.00 97.62 189 THR A N 1
ATOM 1349 C CA . THR A 1 189 ? -12.905 3.310 20.370 1.00 97.62 189 THR A CA 1
ATOM 1350 C C . THR A 1 189 ? -13.078 3.549 18.864 1.00 97.62 189 THR A C 1
ATOM 1352 O O . THR A 1 189 ? -12.179 4.058 18.192 1.00 97.62 189 THR A O 1
ATOM 1355 N N . LEU A 1 190 ? -14.243 3.188 18.316 1.00 97.25 190 LEU A N 1
ATOM 1356 C CA . LEU A 1 190 ? -14.553 3.420 16.901 1.00 97.25 190 LEU A CA 1
ATOM 1357 C C . LEU A 1 190 ? -14.637 4.920 16.560 1.00 97.25 190 LEU A C 1
ATOM 1359 O O . LEU A 1 190 ? -14.133 5.327 15.521 1.00 97.25 190 LEU A O 1
ATOM 1363 N N . GLU A 1 191 ? -15.213 5.733 17.452 1.00 97.44 191 GLU A N 1
ATOM 1364 C CA . GLU A 1 191 ? -15.359 7.188 17.281 1.00 97.44 191 GLU A CA 1
ATOM 1365 C C . GLU A 1 191 ? -13.996 7.901 17.263 1.00 97.44 191 GLU A C 1
ATOM 1367 O O . GLU A 1 191 ? -13.732 8.715 16.380 1.00 97.44 191 GLU A O 1
ATOM 1372 N N . GLU A 1 192 ? -13.089 7.541 18.179 1.00 98.25 192 GLU A N 1
ATOM 1373 C CA . GLU A 1 192 ? -11.703 8.033 18.174 1.00 98.25 192 GLU A CA 1
ATOM 1374 C C . GLU A 1 192 ? -10.953 7.595 16.905 1.00 98.25 192 GLU A C 1
ATOM 1376 O O . GLU A 1 192 ? -10.235 8.390 16.304 1.00 98.25 192 GLU A O 1
ATOM 1381 N N . PHE A 1 193 ? -11.132 6.343 16.464 1.00 98.06 193 PHE A N 1
ATOM 1382 C CA . PHE A 1 193 ? -10.481 5.830 15.256 1.00 98.06 193 PHE A CA 1
ATOM 1383 C C . PHE A 1 193 ? -10.984 6.524 13.977 1.00 98.06 193 PHE A C 1
ATOM 1385 O O . PHE A 1 193 ? -10.173 6.880 13.123 1.00 98.06 193 PHE A O 1
ATOM 1392 N N . GLU A 1 194 ? -12.296 6.755 13.845 1.00 97.50 194 GLU A N 1
ATOM 1393 C CA . GLU A 1 194 ? -12.869 7.551 12.751 1.00 97.50 194 GLU A CA 1
ATOM 1394 C C . GLU A 1 194 ? -12.306 8.980 12.776 1.00 97.50 194 GLU A C 1
ATOM 1396 O O . GLU A 1 194 ? -11.804 9.460 11.757 1.00 97.50 194 GLU A O 1
ATOM 1401 N N . GLY A 1 195 ? -12.337 9.639 13.940 1.00 97.75 195 GLY A N 1
ATOM 1402 C CA . GLY A 1 195 ? -11.901 11.027 14.102 1.00 97.75 195 GLY A CA 1
ATOM 1403 C C . GLY A 1 195 ? -10.401 11.269 13.894 1.00 97.75 195 GLY A C 1
ATOM 1404 O O . GLY A 1 195 ? -10.025 12.366 13.490 1.00 97.75 195 GLY A O 1
ATOM 1405 N N . GLU A 1 196 ? -9.543 10.274 14.145 1.00 97.81 196 GLU A N 1
ATOM 1406 C CA . GLU A 1 196 ? -8.088 10.381 13.940 1.00 97.81 196 GLU A CA 1
ATOM 1407 C C . GLU A 1 196 ? -7.615 10.005 12.527 1.00 97.81 196 GLU A C 1
ATOM 1409 O O . GLU A 1 196 ? -6.569 10.490 12.090 1.00 97.81 196 GLU A O 1
ATOM 1414 N N . PHE A 1 197 ? -8.324 9.109 11.829 1.00 98.19 197 PHE A N 1
ATOM 1415 C CA . PHE A 1 197 ? -7.796 8.446 10.625 1.00 98.19 197 PHE A CA 1
ATOM 1416 C C . PHE A 1 197 ? -8.634 8.626 9.356 1.00 98.19 197 PHE A C 1
ATOM 1418 O O . PHE A 1 197 ? -8.285 8.072 8.305 1.00 98.19 197 PHE A O 1
ATOM 1425 N N . THR A 1 198 ? -9.714 9.404 9.421 1.00 97.81 198 THR A N 1
ATOM 1426 C CA . THR A 1 198 ? -10.566 9.692 8.264 1.00 97.81 198 THR A CA 1
ATOM 1427 C C . THR A 1 198 ? -10.683 11.181 7.962 1.00 97.81 198 THR A C 1
ATOM 1429 O O . THR A 1 198 ? -10.558 12.039 8.832 1.00 97.81 198 THR A O 1
ATOM 1432 N N . ALA A 1 199 ? -10.955 11.478 6.696 1.00 96.62 199 ALA A N 1
ATOM 1433 C CA . ALA A 1 199 ? -11.241 12.808 6.184 1.00 96.62 199 ALA A CA 1
ATOM 1434 C C . ALA A 1 199 ? -12.597 12.819 5.460 1.00 96.62 199 ALA A C 1
ATOM 1436 O O . ALA A 1 199 ? -13.202 11.776 5.192 1.00 96.62 199 ALA A O 1
ATOM 1437 N N . ARG A 1 200 ? -13.084 14.016 5.117 1.00 95.44 200 ARG A N 1
ATOM 1438 C CA . ARG A 1 200 ? -14.277 14.185 4.275 1.00 95.44 200 ARG A CA 1
ATOM 1439 C C . ARG A 1 200 ? -13.861 14.305 2.812 1.00 95.44 200 ARG A C 1
ATOM 1441 O O . ARG A 1 200 ? -13.119 15.215 2.452 1.00 95.44 200 ARG A O 1
ATOM 1448 N N . GLY A 1 201 ? -14.355 13.391 1.982 1.00 91.69 201 GLY A N 1
ATOM 1449 C CA . GLY A 1 201 ? -14.174 13.414 0.536 1.00 91.69 201 GLY A CA 1
ATOM 1450 C C . GLY A 1 201 ? -14.936 14.560 -0.139 1.00 91.69 201 GLY A C 1
ATOM 1451 O O . GLY A 1 201 ? -15.711 15.292 0.484 1.00 91.69 201 GLY A O 1
ATOM 1452 N N . LYS A 1 202 ? -14.726 14.718 -1.452 1.00 89.44 202 LYS A N 1
ATOM 1453 C CA . LYS A 1 202 ? -15.288 15.826 -2.252 1.00 89.44 202 LYS A CA 1
ATOM 1454 C C . LYS A 1 202 ? -16.825 15.879 -2.247 1.00 89.44 202 LYS A C 1
ATOM 1456 O O . LYS A 1 202 ? -17.386 16.929 -2.552 1.00 89.44 202 LYS A O 1
ATOM 1461 N N . LYS A 1 203 ? -17.505 14.767 -1.950 1.00 90.50 203 LYS A N 1
ATOM 1462 C CA . LYS A 1 203 ? -18.970 14.631 -1.910 1.00 90.50 203 LYS A CA 1
ATOM 1463 C C . LYS A 1 203 ? -19.499 14.532 -0.464 1.00 90.50 203 LYS A C 1
ATOM 1465 O O . LYS A 1 203 ? -20.691 14.302 -0.276 1.00 90.50 203 LYS A O 1
ATOM 1470 N N . GLY A 1 204 ? -18.644 14.738 0.546 1.00 91.44 204 GLY A N 1
ATOM 1471 C CA . GLY A 1 204 ? -18.968 14.651 1.979 1.00 91.44 204 GLY A CA 1
ATOM 1472 C C . GLY A 1 204 ? -18.885 13.238 2.576 1.00 91.44 204 GLY A C 1
ATOM 1473 O O . GLY A 1 204 ? -19.127 13.058 3.775 1.00 91.44 204 GLY A O 1
ATOM 1474 N N . GLU A 1 205 ? -18.529 12.249 1.757 1.00 93.38 205 GLU A N 1
ATOM 1475 C CA . GLU A 1 205 ? -18.276 10.866 2.150 1.00 93.38 205 GLU A CA 1
ATOM 1476 C C . GLU A 1 205 ? -17.083 10.757 3.116 1.00 93.38 205 GLU A C 1
ATOM 1478 O O . GLU A 1 205 ? -16.218 11.632 3.151 1.00 93.38 205 GLU A O 1
ATOM 1483 N N . ILE A 1 206 ? -17.034 9.693 3.920 1.00 95.00 206 ILE A N 1
ATOM 1484 C CA . ILE A 1 206 ? -15.879 9.406 4.782 1.00 95.00 206 ILE A CA 1
ATOM 1485 C C . ILE A 1 206 ? -14.845 8.652 3.946 1.00 95.00 206 ILE A C 1
ATOM 1487 O O . ILE A 1 206 ? -15.158 7.602 3.383 1.00 95.00 206 ILE A O 1
ATOM 1491 N N . VAL A 1 207 ? -13.619 9.169 3.891 1.00 96.75 207 VAL A N 1
ATOM 1492 C CA . VAL A 1 207 ? -12.470 8.539 3.224 1.00 96.75 207 VAL A CA 1
ATOM 1493 C C . VAL A 1 207 ? -11.321 8.359 4.209 1.00 96.75 207 VAL A C 1
ATOM 1495 O O . VAL A 1 207 ? -11.234 9.077 5.201 1.00 96.75 207 VAL A O 1
ATOM 1498 N N . TRP A 1 208 ? -10.412 7.425 3.937 1.00 97.62 208 TRP A N 1
ATOM 1499 C CA . TRP A 1 208 ? -9.156 7.325 4.682 1.00 97.62 208 TRP A CA 1
ATOM 1500 C C . TRP A 1 208 ? -8.290 8.567 4.430 1.00 97.62 208 TRP A C 1
ATOM 1502 O O . TRP A 1 208 ? -8.122 8.967 3.277 1.00 97.62 208 TRP A O 1
ATOM 1512 N N . ASP A 1 209 ? -7.738 9.167 5.489 1.00 97.06 209 ASP A N 1
ATOM 1513 C CA . ASP A 1 209 ? -6.889 10.364 5.387 1.00 97.06 209 ASP A CA 1
ATOM 1514 C C . ASP A 1 209 ? -5.458 10.002 4.949 1.00 97.06 209 ASP A C 1
ATOM 1516 O O . ASP A 1 209 ? -4.508 10.020 5.731 1.00 97.06 209 ASP A O 1
ATOM 1520 N N . TRP A 1 210 ? -5.300 9.608 3.687 1.00 94.50 210 TRP A N 1
ATOM 1521 C CA . TRP A 1 210 ? -4.008 9.193 3.138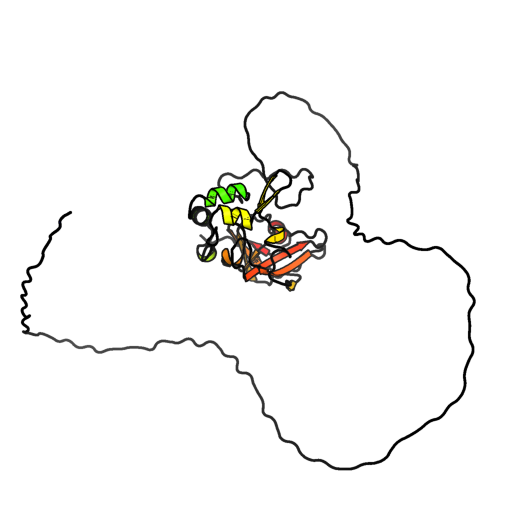 1.00 94.50 210 TRP A CA 1
ATOM 1522 C C . TRP A 1 210 ? -2.944 10.296 3.168 1.00 94.50 210 TRP A C 1
ATOM 1524 O O . TRP A 1 210 ? -1.778 9.983 3.409 1.00 94.50 210 TRP A O 1
ATOM 1534 N N . ASP A 1 211 ? -3.339 11.560 2.996 1.00 94.25 211 ASP A N 1
ATOM 1535 C CA . ASP A 1 211 ? -2.422 12.704 2.962 1.00 94.25 211 ASP A CA 1
ATOM 1536 C C . ASP A 1 211 ? -1.731 12.915 4.321 1.00 94.25 211 ASP A C 1
ATOM 1538 O O . ASP A 1 211 ? -0.518 13.133 4.376 1.00 94.25 211 ASP A O 1
ATOM 1542 N N . THR A 1 212 ? -2.469 12.783 5.431 1.00 96.25 212 THR A N 1
ATOM 1543 C CA . THR A 1 212 ? -1.893 12.844 6.787 1.00 96.25 212 THR A CA 1
ATOM 1544 C C . THR A 1 212 ? -1.246 11.519 7.201 1.00 96.25 212 THR A C 1
ATOM 1546 O O . THR A 1 212 ? -0.187 11.499 7.841 1.00 96.25 212 THR A O 1
ATOM 1549 N N . GLN A 1 213 ? -1.874 10.385 6.872 1.00 97.19 213 GLN A N 1
ATOM 1550 C CA . GLN A 1 213 ? -1.459 9.079 7.387 1.00 97.19 213 GLN A CA 1
ATOM 1551 C C . GLN A 1 213 ? -0.241 8.508 6.658 1.00 97.19 213 GLN A C 1
ATOM 1553 O O . GLN A 1 213 ? 0.674 8.018 7.324 1.00 97.19 213 GLN A O 1
ATOM 1558 N N . ALA A 1 214 ? -0.166 8.619 5.332 1.00 95.50 214 ALA A N 1
ATOM 1559 C CA . ALA A 1 214 ? 0.909 8.045 4.521 1.00 95.50 214 ALA A CA 1
ATOM 1560 C C . ALA A 1 214 ? 1.520 9.035 3.499 1.00 95.50 214 ALA A C 1
ATOM 1562 O O . ALA A 1 214 ? 1.674 8.680 2.325 1.00 95.50 214 ALA A O 1
ATOM 1563 N N . PRO A 1 215 ? 1.939 10.251 3.914 1.00 95.38 215 PRO A N 1
ATOM 1564 C CA . PRO A 1 215 ? 2.711 11.137 3.044 1.00 95.38 215 PRO A CA 1
ATOM 1565 C C . PRO A 1 215 ? 4.016 10.456 2.602 1.00 95.38 215 PRO A C 1
ATOM 1567 O O . PRO A 1 215 ? 4.475 9.505 3.238 1.00 95.38 215 PRO A O 1
ATOM 1570 N N . ASN A 1 216 ? 4.632 10.957 1.526 1.00 95.56 216 ASN A N 1
ATOM 1571 C CA . ASN A 1 216 ? 5.850 10.376 0.942 1.00 95.56 216 ASN A CA 1
ATOM 1572 C C . ASN A 1 216 ? 5.692 8.875 0.608 1.00 95.56 216 ASN A C 1
ATOM 1574 O O . ASN A 1 216 ? 6.510 8.051 1.011 1.00 95.56 216 ASN A O 1
ATOM 1578 N N . ASN A 1 217 ? 4.598 8.501 -0.073 1.00 96.12 217 ASN A N 1
ATOM 1579 C CA . ASN A 1 217 ? 4.264 7.105 -0.408 1.00 96.12 217 ASN A CA 1
ATOM 1580 C C . ASN A 1 217 ? 4.273 6.159 0.815 1.00 96.12 217 ASN A C 1
ATOM 1582 O O . ASN A 1 217 ? 4.622 4.982 0.721 1.00 96.12 217 ASN A O 1
ATOM 1586 N N . GLY A 1 218 ? 3.946 6.689 1.997 1.00 97.56 218 GLY A N 1
ATOM 1587 C CA . GLY A 1 218 ? 3.972 5.954 3.258 1.00 97.56 218 GLY A CA 1
ATOM 1588 C C . GLY A 1 218 ? 5.360 5.560 3.767 1.00 97.56 218 GLY A C 1
ATOM 1589 O O . GLY A 1 218 ? 5.427 4.748 4.685 1.00 97.56 218 GLY A O 1
ATOM 1590 N N . PHE A 1 219 ? 6.466 6.085 3.231 1.00 98.56 219 PHE A N 1
ATOM 1591 C CA . PHE A 1 219 ? 7.803 5.794 3.762 1.00 98.56 219 PHE A CA 1
ATOM 1592 C C . PHE A 1 219 ? 8.090 6.557 5.067 1.00 98.56 219 PHE A C 1
ATOM 1594 O O . PHE A 1 219 ? 7.760 7.732 5.219 1.00 98.56 219 PHE A O 1
ATOM 1601 N N . ALA A 1 220 ? 8.750 5.891 6.020 1.00 97.94 220 ALA A N 1
ATOM 1602 C CA . ALA A 1 220 ? 9.139 6.450 7.321 1.00 97.94 220 ALA A CA 1
ATOM 1603 C C . ALA A 1 220 ? 10.297 7.470 7.249 1.00 97.94 220 ALA A C 1
ATOM 1605 O O . ALA A 1 220 ? 10.612 8.122 8.243 1.00 97.94 220 ALA A O 1
ATOM 1606 N N . GLY A 1 221 ? 10.943 7.577 6.089 1.00 96.38 221 GLY A N 1
ATOM 1607 C CA . GLY A 1 221 ? 12.070 8.453 5.786 1.00 96.38 221 GLY A CA 1
ATOM 1608 C C . GLY A 1 221 ? 12.353 8.412 4.285 1.00 96.38 221 GLY A C 1
ATOM 1609 O O . GLY A 1 221 ? 11.477 8.025 3.510 1.00 96.38 221 GLY A O 1
ATOM 1610 N N . ASP A 1 222 ? 13.566 8.773 3.876 1.00 97.75 222 ASP A N 1
ATOM 1611 C CA . ASP A 1 222 ? 13.958 8.721 2.465 1.00 97.75 222 ASP A CA 1
ATOM 1612 C C . ASP A 1 222 ? 14.040 7.256 1.978 1.00 97.75 222 ASP A C 1
ATOM 1614 O O . ASP A 1 222 ? 14.767 6.457 2.583 1.00 97.75 222 ASP A O 1
ATOM 1618 N N . PRO A 1 223 ? 13.302 6.865 0.921 1.00 98.12 223 PRO A N 1
ATOM 1619 C CA . PRO A 1 223 ? 13.415 5.534 0.339 1.00 98.12 223 PRO A CA 1
ATOM 1620 C C . PRO A 1 223 ? 14.726 5.374 -0.439 1.00 98.12 223 PRO A C 1
ATOM 1622 O O . PRO A 1 223 ? 15.304 6.334 -0.948 1.00 98.12 223 PRO A O 1
ATOM 1625 N N . MET A 1 224 ? 15.171 4.130 -0.582 1.00 98.56 224 MET A N 1
ATOM 1626 C CA . MET A 1 224 ? 16.258 3.762 -1.481 1.00 98.56 224 MET A CA 1
ATOM 1627 C C . MET A 1 224 ? 15.738 3.668 -2.921 1.00 98.56 224 MET A C 1
ATOM 1629 O O . MET A 1 224 ? 14.726 3.012 -3.178 1.00 98.56 224 MET A O 1
ATOM 1633 N N . GLU A 1 225 ? 16.446 4.307 -3.856 1.00 98.50 225 GLU A N 1
ATOM 1634 C CA . GLU A 1 225 ? 16.194 4.212 -5.299 1.00 98.50 225 GLU A CA 1
ATOM 1635 C C . GLU A 1 225 ? 16.945 3.017 -5.912 1.00 98.50 225 GLU A C 1
ATOM 1637 O O . GLU A 1 225 ? 18.132 2.811 -5.649 1.00 98.50 225 GLU A O 1
ATOM 1642 N N . THR A 1 226 ? 16.266 2.253 -6.768 1.00 98.31 226 THR A N 1
ATOM 1643 C CA . THR A 1 226 ? 16.844 1.195 -7.611 1.00 98.31 226 THR A CA 1
ATOM 1644 C C . THR A 1 226 ? 16.084 1.102 -8.945 1.00 98.31 226 THR A C 1
ATOM 1646 O O . THR A 1 226 ? 15.045 1.738 -9.137 1.00 98.31 226 THR A O 1
ATOM 1649 N N . ASP A 1 227 ? 16.610 0.339 -9.900 1.00 97.50 227 ASP A N 1
ATOM 1650 C CA . ASP A 1 227 ? 15.994 0.074 -11.204 1.00 97.50 227 ASP A CA 1
ATOM 1651 C C . ASP A 1 227 ? 15.375 -1.331 -11.313 1.00 97.50 227 ASP A C 1
ATOM 1653 O O . ASP A 1 227 ? 14.717 -1.620 -12.305 1.00 97.50 227 ASP A O 1
ATOM 1657 N N . HIS A 1 228 ? 15.530 -2.201 -10.310 1.00 98.44 228 HIS A N 1
ATOM 1658 C CA . HIS A 1 228 ? 14.996 -3.568 -10.328 1.00 98.44 228 HIS A CA 1
ATOM 1659 C C . HIS A 1 228 ? 14.590 -4.077 -8.939 1.00 98.44 228 HIS A C 1
ATOM 1661 O O . HIS A 1 228 ? 15.111 -3.643 -7.910 1.00 98.44 228 HIS A O 1
ATOM 1667 N N . PHE A 1 229 ? 13.706 -5.077 -8.918 1.00 98.69 229 PHE A N 1
ATOM 1668 C CA . PHE A 1 229 ? 13.541 -5.953 -7.757 1.00 98.69 229 PHE A CA 1
ATOM 1669 C C . PHE A 1 229 ? 14.667 -6.999 -7.762 1.00 98.69 229 PHE A C 1
ATOM 1671 O O . PHE A 1 229 ? 14.851 -7.652 -8.794 1.00 98.69 229 PHE A O 1
ATOM 1678 N N . PRO A 1 230 ? 15.405 -7.209 -6.655 1.00 98.50 230 PRO A N 1
ATOM 1679 C CA . PRO A 1 230 ? 16.457 -8.219 -6.585 1.00 98.50 230 PRO A CA 1
ATOM 1680 C C . PRO A 1 230 ? 15.968 -9.610 -7.009 1.00 98.50 230 PRO A C 1
ATOM 1682 O O . PRO A 1 230 ? 14.894 -10.057 -6.598 1.00 98.50 230 PRO A O 1
ATOM 1685 N N . SER A 1 231 ? 16.771 -10.305 -7.818 1.00 98.44 231 SER A N 1
ATOM 1686 C CA . SER A 1 231 ? 16.422 -11.644 -8.301 1.00 98.44 231 SER A CA 1
ATOM 1687 C C . SER A 1 231 ? 16.254 -12.615 -7.132 1.00 98.44 231 SER A C 1
ATOM 1689 O O . SER A 1 231 ? 17.118 -12.714 -6.259 1.00 98.44 231 SER A O 1
ATOM 1691 N N . GLY A 1 232 ? 15.126 -13.320 -7.106 1.00 97.88 232 GLY A N 1
ATOM 1692 C CA . GLY A 1 232 ? 14.786 -14.269 -6.053 1.00 97.88 232 GLY A CA 1
ATOM 1693 C C . GLY A 1 232 ? 14.131 -13.664 -4.806 1.00 97.88 232 GLY A C 1
ATOM 1694 O O . GLY A 1 232 ? 13.732 -14.438 -3.938 1.00 97.88 232 GLY A O 1
ATOM 1695 N N . LEU A 1 233 ? 13.981 -12.334 -4.705 1.00 98.38 233 LEU A N 1
ATOM 1696 C CA . LEU A 1 233 ? 13.322 -11.683 -3.566 1.00 98.38 233 LEU A CA 1
ATOM 1697 C C . LEU A 1 233 ? 11.853 -12.119 -3.468 1.00 98.38 233 LEU A C 1
ATOM 1699 O O . LEU A 1 233 ? 11.064 -11.807 -4.359 1.00 98.38 233 LEU A O 1
ATOM 1703 N N . GLY A 1 234 ? 11.499 -12.811 -2.383 1.00 98.44 234 GLY A N 1
ATOM 1704 C CA . GLY A 1 234 ? 10.115 -13.148 -2.053 1.00 98.44 234 GLY A CA 1
ATOM 1705 C C . GLY A 1 234 ? 9.344 -11.901 -1.627 1.00 98.44 234 GLY A C 1
ATOM 1706 O O . GLY A 1 234 ? 9.744 -11.203 -0.692 1.00 98.44 234 GLY A O 1
ATOM 1707 N N . LEU A 1 235 ? 8.252 -11.621 -2.328 1.00 98.62 235 LEU A N 1
ATOM 1708 C CA . LEU A 1 235 ? 7.364 -10.485 -2.111 1.00 98.62 235 LEU A CA 1
ATOM 1709 C C . LEU A 1 235 ? 5.936 -10.991 -1.926 1.00 98.62 235 LEU A C 1
ATOM 1711 O O . LEU A 1 235 ? 5.565 -12.032 -2.457 1.00 98.62 235 LEU A O 1
ATOM 1715 N N . ASP A 1 236 ? 5.098 -10.229 -1.243 1.00 98.12 236 ASP A N 1
ATOM 1716 C CA . ASP A 1 236 ? 3.667 -10.487 -1.173 1.00 98.12 236 ASP A CA 1
ATOM 1717 C C . ASP A 1 236 ? 2.844 -9.198 -1.278 1.00 98.12 236 ASP A C 1
ATOM 1719 O O . ASP A 1 236 ? 3.354 -8.068 -1.261 1.00 98.12 236 ASP A O 1
ATOM 1723 N N . ARG A 1 237 ? 1.532 -9.382 -1.415 1.00 96.62 237 ARG A N 1
ATOM 1724 C CA . ARG A 1 237 ? 0.555 -8.302 -1.408 1.00 96.62 237 ARG A CA 1
ATOM 1725 C C . ARG A 1 237 ? -0.757 -8.771 -0.798 1.00 96.62 237 ARG A C 1
ATOM 1727 O O . ARG A 1 237 ? -1.284 -9.812 -1.181 1.00 96.62 237 ARG A O 1
ATOM 1734 N N . LEU A 1 238 ? -1.306 -7.936 0.081 1.00 95.31 238 LEU A N 1
ATOM 1735 C CA . LEU A 1 238 ? -2.702 -7.999 0.491 1.00 95.31 238 LEU A CA 1
ATOM 1736 C C . LEU A 1 238 ? -3.514 -6.976 -0.318 1.00 95.31 238 LEU A C 1
ATOM 1738 O O . LEU A 1 238 ? -3.227 -5.776 -0.300 1.00 95.31 238 LEU A O 1
ATOM 1742 N N . GLY A 1 239 ? -4.510 -7.462 -1.048 1.00 93.88 239 GLY A N 1
ATOM 1743 C CA . GLY A 1 239 ? -5.375 -6.687 -1.926 1.00 93.88 239 GLY A CA 1
ATOM 1744 C C . GLY A 1 239 ? -5.076 -6.857 -3.422 1.00 93.88 239 GLY A C 1
ATOM 1745 O O . GLY A 1 239 ? -4.011 -7.336 -3.809 1.00 93.88 239 GLY A O 1
ATOM 1746 N N . PRO A 1 240 ? -5.998 -6.417 -4.298 1.00 92.25 240 PRO A N 1
ATOM 1747 C CA . PRO A 1 240 ? -5.954 -6.716 -5.727 1.00 92.25 240 PRO A CA 1
ATOM 1748 C C . PRO A 1 240 ? -4.703 -6.165 -6.419 1.00 92.25 240 PRO A C 1
ATOM 1750 O O . PRO A 1 240 ? -4.215 -5.075 -6.091 1.00 92.25 240 PRO A O 1
ATOM 1753 N N . ASN A 1 241 ? -4.262 -6.869 -7.465 1.00 93.25 241 ASN A N 1
ATOM 1754 C CA . ASN A 1 241 ? -3.099 -6.541 -8.308 1.00 93.25 241 ASN A CA 1
ATOM 1755 C C . ASN A 1 241 ? -3.217 -5.231 -9.123 1.00 93.25 241 ASN A C 1
ATOM 1757 O O . ASN A 1 241 ? -2.315 -4.897 -9.888 1.00 93.25 241 ASN A O 1
ATOM 1761 N N . GLY A 1 242 ? -4.312 -4.479 -8.964 1.00 93.31 242 GLY A N 1
ATOM 1762 C CA . GLY A 1 242 ? -4.446 -3.114 -9.485 1.00 93.31 242 GLY A CA 1
ATOM 1763 C C . GLY A 1 242 ? -3.647 -2.066 -8.697 1.00 93.31 242 GLY A C 1
ATOM 1764 O O . GLY A 1 242 ? -3.308 -1.033 -9.260 1.00 93.31 242 GLY A O 1
ATOM 1765 N N . GLY A 1 243 ? -3.311 -2.323 -7.426 1.00 93.69 243 GLY A N 1
ATOM 1766 C CA . GLY A 1 243 ? -2.415 -1.453 -6.648 1.00 93.69 243 GLY A CA 1
ATOM 1767 C C . GLY A 1 243 ? -0.931 -1.741 -6.908 1.00 93.69 243 GLY A C 1
ATOM 1768 O O . GLY A 1 243 ? -0.595 -2.806 -7.422 1.00 93.69 243 GLY A O 1
ATOM 1769 N N . GLY A 1 244 ? -0.049 -0.798 -6.551 1.00 96.50 244 GLY A N 1
ATOM 1770 C CA . GLY A 1 244 ? 1.397 -0.860 -6.842 1.00 96.50 244 GLY A CA 1
ATOM 1771 C C . GLY A 1 244 ? 2.338 -1.166 -5.666 1.00 96.50 244 GLY A C 1
ATOM 1772 O O . GLY A 1 244 ? 3.545 -1.239 -5.871 1.00 96.50 244 GLY A O 1
ATOM 1773 N N . TYR A 1 245 ? 1.814 -1.336 -4.448 1.00 98.06 245 TYR A N 1
ATOM 1774 C CA . TYR A 1 245 ? 2.618 -1.585 -3.241 1.00 98.06 245 TYR A CA 1
ATOM 1775 C C . TYR A 1 245 ? 2.748 -3.083 -2.935 1.00 98.06 245 TYR A C 1
ATOM 1777 O O . TYR A 1 245 ? 1.742 -3.805 -2.953 1.00 98.06 245 TYR A O 1
ATOM 1785 N N . LEU A 1 246 ? 3.967 -3.515 -2.601 1.00 98.62 246 LEU A N 1
ATOM 1786 C CA . LEU A 1 246 ? 4.325 -4.860 -2.134 1.00 98.62 246 LEU A CA 1
ATOM 1787 C C . LEU A 1 246 ? 5.111 -4.785 -0.812 1.00 98.62 246 LEU A C 1
ATOM 1789 O O . LEU A 1 246 ? 5.667 -3.743 -0.462 1.00 98.62 246 LEU A O 1
ATOM 1793 N N . SER A 1 247 ? 5.215 -5.904 -0.102 1.00 98.56 247 SER A N 1
ATOM 1794 C CA . SER A 1 247 ? 6.138 -6.091 1.032 1.00 98.56 247 SER A CA 1
ATOM 1795 C C . SER A 1 247 ? 6.964 -7.363 0.807 1.00 98.56 247 SER A C 1
ATOM 1797 O O . SER A 1 247 ? 6.589 -8.160 -0.051 1.00 98.56 247 SER A O 1
ATOM 1799 N N . PRO A 1 248 ? 8.068 -7.611 1.536 1.00 98.50 248 PRO A N 1
ATOM 1800 C CA . PRO A 1 248 ? 8.647 -8.948 1.609 1.00 98.50 248 PRO A CA 1
ATOM 1801 C C . PRO A 1 248 ? 7.617 -9.966 2.100 1.00 98.50 248 PRO A C 1
ATOM 1803 O O . PRO A 1 248 ? 6.795 -9.653 2.967 1.00 98.50 248 PRO A O 1
ATOM 1806 N N . GLU A 1 249 ? 7.688 -11.182 1.565 1.00 98.12 249 GLU A N 1
ATOM 1807 C CA . GLU A 1 249 ? 6.744 -12.253 1.886 1.00 98.12 249 GLU A CA 1
ATOM 1808 C C . GLU A 1 249 ? 6.638 -12.500 3.403 1.00 98.12 249 GLU A C 1
ATOM 1810 O O . GLU A 1 249 ? 7.640 -12.652 4.104 1.00 98.12 249 GLU A O 1
ATOM 1815 N N . GLY A 1 250 ? 5.406 -12.539 3.914 1.00 97.31 250 GLY A N 1
ATOM 1816 C CA . GLY A 1 250 ? 5.105 -12.790 5.320 1.00 97.31 250 GLY A CA 1
ATOM 1817 C C . GLY A 1 250 ? 5.197 -11.567 6.238 1.00 97.31 250 GLY A C 1
ATOM 1818 O O . GLY A 1 250 ? 5.026 -11.735 7.444 1.00 97.31 250 GLY A O 1
ATOM 1819 N N . THR A 1 251 ? 5.426 -10.355 5.711 1.00 98.50 251 THR A N 1
ATOM 1820 C CA . THR A 1 251 ? 5.456 -9.116 6.518 1.00 98.50 251 THR A CA 1
ATOM 1821 C C . THR A 1 251 ? 4.132 -8.932 7.288 1.00 98.50 251 THR A C 1
ATOM 1823 O O . THR A 1 251 ? 3.070 -8.924 6.650 1.00 98.50 251 THR A O 1
ATOM 1826 N N . PRO A 1 252 ? 4.136 -8.749 8.625 1.00 98.44 252 PRO A N 1
ATOM 1827 C CA . PRO A 1 252 ? 2.908 -8.571 9.402 1.00 98.44 252 PRO A CA 1
ATOM 1828 C C . PRO A 1 252 ? 2.096 -7.347 8.964 1.00 98.44 252 PRO A C 1
ATOM 1830 O O . PRO A 1 252 ? 2.643 -6.291 8.660 1.00 98.44 252 PRO A O 1
ATOM 1833 N N . LEU A 1 253 ? 0.769 -7.443 8.975 1.00 98.31 253 LEU A N 1
ATOM 1834 C CA . LEU A 1 253 ? -0.145 -6.384 8.536 1.00 98.31 253 LEU A CA 1
ATOM 1835 C C . LEU A 1 253 ? -0.027 -5.112 9.395 1.00 98.31 253 LEU A C 1
ATOM 1837 O O . LEU A 1 253 ? -0.105 -4.000 8.876 1.00 98.31 253 LEU A O 1
ATOM 1841 N N . ALA A 1 254 ? 0.273 -5.266 10.689 1.00 98.31 254 ALA A N 1
ATOM 1842 C CA . ALA A 1 254 ? 0.625 -4.158 11.581 1.00 98.31 254 ALA A CA 1
ATOM 1843 C C . ALA A 1 254 ? 1.898 -3.404 11.136 1.00 98.31 254 ALA A C 1
ATOM 1845 O O . ALA A 1 254 ? 2.0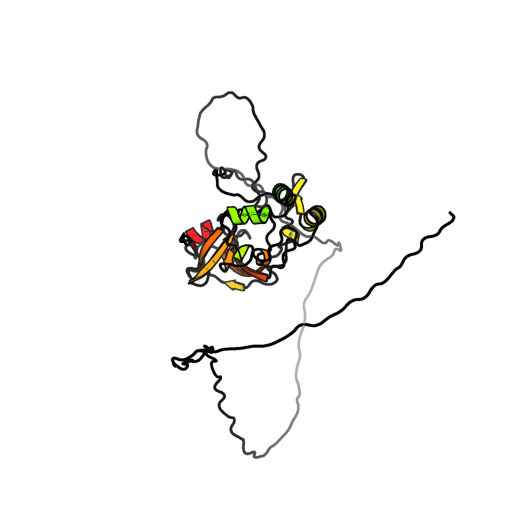14 -2.195 11.335 1.00 98.31 254 ALA A O 1
ATOM 1846 N N . GLU A 1 255 ? 2.847 -4.100 10.507 1.00 98.69 255 GLU A N 1
ATOM 1847 C CA . GLU A 1 255 ? 4.099 -3.521 10.010 1.00 98.69 255 GLU A CA 1
ATOM 1848 C C . GLU A 1 255 ? 3.953 -2.873 8.623 1.00 98.69 255 GLU A C 1
ATOM 1850 O O . GLU A 1 255 ? 4.768 -2.027 8.257 1.00 98.69 255 GLU A O 1
ATOM 1855 N N . ARG A 1 256 ? 2.888 -3.208 7.879 1.00 98.19 256 ARG A N 1
ATOM 1856 C CA . ARG A 1 256 ? 2.508 -2.564 6.603 1.00 98.19 256 ARG A CA 1
ATOM 1857 C C . ARG A 1 256 ? 1.779 -1.232 6.786 1.00 98.19 256 ARG A C 1
ATOM 1859 O O . ARG A 1 256 ? 1.700 -0.458 5.841 1.00 98.19 256 ARG A O 1
ATOM 1866 N N . ALA A 1 257 ? 1.223 -0.994 7.977 1.00 97.12 257 ALA A N 1
ATOM 1867 C CA . ALA A 1 257 ? 0.499 0.222 8.355 1.00 97.12 257 ALA A CA 1
ATOM 1868 C C . ALA A 1 257 ? -0.594 0.670 7.363 1.00 97.12 257 ALA A C 1
ATOM 1870 O O . ALA A 1 257 ? -0.710 1.838 7.004 1.00 97.12 257 ALA A O 1
ATOM 1871 N N . THR A 1 258 ? -1.428 -0.275 6.935 1.00 95.50 258 THR A N 1
ATOM 1872 C CA . THR A 1 258 ? -2.611 -0.029 6.100 1.00 95.50 258 THR A CA 1
ATOM 1873 C C . THR A 1 258 ? -3.880 0.128 6.947 1.00 95.50 258 THR A C 1
ATOM 1875 O O . THR A 1 258 ? -3.960 -0.462 8.031 1.00 95.50 258 THR A O 1
ATOM 1878 N N . PRO A 1 259 ? -4.909 0.849 6.465 1.00 96.50 259 PRO A N 1
ATOM 1879 C CA . PRO A 1 259 ? -6.190 0.919 7.150 1.00 96.50 259 PRO A CA 1
ATOM 1880 C C . PRO A 1 259 ? -6.924 -0.434 7.120 1.00 96.50 259 PRO A C 1
ATOM 1882 O O . PRO A 1 259 ? -6.637 -1.279 6.266 1.00 96.50 259 PRO A O 1
ATOM 1885 N N . PRO A 1 260 ? -7.906 -0.631 8.016 1.00 97.06 260 PRO A N 1
ATOM 1886 C CA . PRO A 1 260 ? -8.889 -1.707 7.917 1.00 97.06 260 PRO A CA 1
ATOM 1887 C C . PRO A 1 260 ? -9.673 -1.677 6.595 1.00 97.06 260 PRO A C 1
ATOM 1889 O O . PRO A 1 260 ? -9.782 -0.643 5.934 1.00 97.06 260 PRO A O 1
ATOM 1892 N N . GLY A 1 261 ? -10.265 -2.811 6.223 1.00 95.50 261 GLY A N 1
ATOM 1893 C CA . GLY A 1 261 ? -11.070 -2.945 5.011 1.00 95.50 261 GLY A CA 1
ATOM 1894 C C . GLY A 1 261 ? -10.269 -3.276 3.750 1.00 95.50 261 GLY A C 1
ATOM 1895 O O . GLY A 1 261 ? -10.780 -3.098 2.650 1.00 95.50 261 GLY A O 1
ATOM 1896 N N . LEU A 1 262 ? -9.030 -3.768 3.850 1.00 94.19 262 LEU A N 1
ATOM 1897 C CA . LEU A 1 262 ? -8.328 -4.316 2.679 1.00 94.19 262 LEU A CA 1
ATOM 1898 C C . LEU A 1 262 ? -9.031 -5.572 2.153 1.00 94.19 262 LEU A C 1
ATOM 1900 O O . LEU A 1 262 ? -9.460 -6.404 2.949 1.00 94.19 262 LEU A O 1
ATOM 1904 N N . ALA A 1 263 ? -9.087 -5.772 0.834 1.00 91.94 263 ALA A N 1
ATOM 1905 C CA . ALA A 1 263 ? -9.485 -7.069 0.285 1.00 91.94 263 ALA A CA 1
ATOM 1906 C C . ALA A 1 263 ? -8.550 -8.181 0.794 1.00 91.94 263 ALA A C 1
ATOM 1908 O O . ALA A 1 263 ? -7.330 -8.031 0.737 1.00 91.94 263 ALA A O 1
ATOM 1909 N N . ALA A 1 264 ? -9.114 -9.316 1.198 1.00 93.19 264 ALA A N 1
ATOM 1910 C CA . ALA A 1 264 ? -8.400 -10.489 1.697 1.00 93.19 264 ALA A CA 1
ATOM 1911 C C . ALA A 1 264 ? -7.578 -11.240 0.624 1.00 93.19 264 ALA A C 1
ATOM 1913 O O . ALA A 1 264 ? -6.904 -12.218 0.932 1.00 93.19 264 ALA A O 1
ATOM 1914 N N . GLN A 1 265 ? -7.611 -10.776 -0.632 1.00 93.88 265 GLN A N 1
ATOM 1915 C CA . GLN A 1 265 ? -6.826 -11.311 -1.749 1.00 93.88 265 GLN A CA 1
ATOM 1916 C C . GLN A 1 265 ? -5.328 -11.293 -1.407 1.00 93.88 265 GLN A C 1
ATOM 1918 O O . GLN A 1 265 ? -4.708 -10.229 -1.413 1.00 93.88 265 GLN A O 1
ATOM 1923 N N . TYR A 1 266 ? -4.749 -12.453 -1.095 1.00 95.25 266 TYR A N 1
ATOM 1924 C CA . TYR A 1 266 ? -3.338 -12.578 -0.735 1.00 95.25 266 TYR A CA 1
ATOM 1925 C C . TYR A 1 266 ? -2.534 -13.220 -1.868 1.00 95.25 266 TYR A C 1
ATOM 1927 O O . TYR A 1 266 ? -2.756 -14.379 -2.225 1.00 95.25 266 TYR A O 1
ATOM 1935 N N . HIS A 1 267 ? -1.578 -12.464 -2.401 1.00 96.19 267 HIS A N 1
ATOM 1936 C CA . HIS A 1 267 ? -0.735 -12.848 -3.530 1.00 96.19 267 HIS A CA 1
ATOM 1937 C C . HIS A 1 267 ? 0.734 -12.937 -3.107 1.00 96.19 267 HIS A C 1
ATOM 1939 O O . HIS A 1 267 ? 1.189 -12.117 -2.310 1.00 96.19 267 HIS A O 1
ATOM 1945 N N . VAL A 1 268 ? 1.484 -13.883 -3.680 1.00 97.81 268 VAL A N 1
ATOM 1946 C CA . VAL A 1 268 ? 2.935 -14.038 -3.475 1.00 97.81 268 VAL A CA 1
ATOM 1947 C C . VAL A 1 268 ? 3.647 -13.905 -4.818 1.00 97.81 268 VAL A C 1
ATOM 1949 O O . VAL A 1 268 ? 3.175 -14.409 -5.837 1.00 97.81 268 VAL A O 1
ATOM 1952 N N . PHE A 1 269 ? 4.789 -13.227 -4.825 1.00 98.44 269 PHE A N 1
ATOM 1953 C CA . PHE A 1 269 ? 5.587 -12.938 -6.008 1.00 98.44 269 PHE A CA 1
ATOM 1954 C C . PHE A 1 269 ? 7.070 -13.185 -5.756 1.00 98.44 269 PHE A C 1
ATOM 1956 O O . PHE A 1 269 ? 7.536 -13.224 -4.619 1.00 98.44 269 PHE A O 1
ATOM 1963 N N . GLN A 1 270 ? 7.828 -13.270 -6.842 1.00 98.50 270 GLN A N 1
ATOM 1964 C CA . GLN A 1 270 ? 9.281 -13.282 -6.810 1.00 98.50 270 GLN A CA 1
ATOM 1965 C C . GLN A 1 270 ? 9.837 -12.190 -7.726 1.00 98.50 270 GLN A C 1
ATOM 1967 O O . GLN A 1 270 ? 9.416 -12.073 -8.880 1.00 98.50 270 GLN A O 1
ATOM 1972 N N . GLY A 1 271 ? 10.787 -11.399 -7.222 1.00 98.62 271 GLY A N 1
ATOM 1973 C CA . GLY A 1 271 ? 11.572 -10.470 -8.037 1.00 98.62 271 GLY A CA 1
ATOM 1974 C C . GLY A 1 271 ? 12.406 -11.226 -9.071 1.00 98.62 271 GLY A C 1
ATOM 1975 O O . GLY A 1 271 ? 13.064 -12.213 -8.736 1.00 98.62 271 GLY A O 1
ATOM 1976 N N . THR A 1 272 ? 12.384 -10.791 -10.331 1.00 98.69 272 THR A N 1
ATOM 1977 C CA . THR A 1 272 ? 13.117 -11.483 -11.407 1.00 98.69 272 THR A CA 1
ATOM 1978 C C . THR A 1 272 ? 14.580 -11.056 -11.494 1.00 98.69 272 THR A C 1
ATOM 1980 O O . THR A 1 272 ? 15.428 -11.848 -11.905 1.00 98.69 272 THR A O 1
ATOM 1983 N N . GLY A 1 273 ? 14.904 -9.834 -11.061 1.00 98.44 273 GLY A N 1
ATOM 1984 C CA . GLY A 1 273 ? 16.178 -9.173 -11.352 1.00 98.44 273 GLY A CA 1
ATOM 1985 C C . GLY A 1 273 ? 16.181 -8.391 -12.668 1.00 98.44 273 GLY A C 1
ATOM 1986 O O . GLY A 1 273 ? 17.197 -7.780 -12.989 1.00 98.44 273 GLY A O 1
ATOM 1987 N N . ASN A 1 274 ? 15.076 -8.388 -13.423 1.00 98.44 274 ASN A N 1
ATOM 1988 C CA . ASN A 1 274 ? 1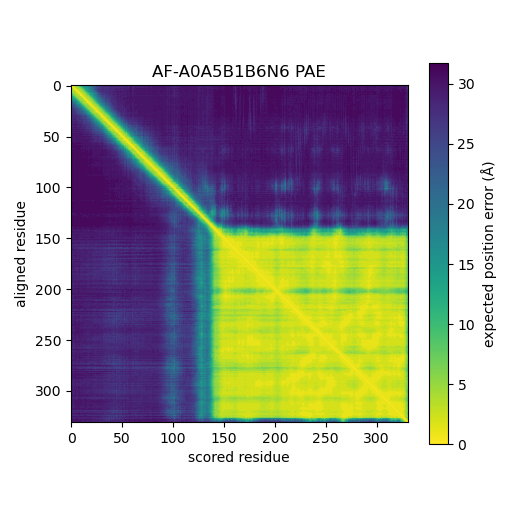4.961 -7.574 -14.630 1.00 98.44 274 ASN A CA 1
ATOM 1989 C C . ASN A 1 274 ? 14.870 -6.080 -14.258 1.00 98.44 274 ASN A C 1
ATOM 1991 O O . ASN A 1 274 ? 14.093 -5.730 -13.361 1.00 98.44 274 ASN A O 1
ATOM 1995 N N . PRO A 1 275 ? 15.623 -5.195 -14.940 1.00 98.31 275 PRO A N 1
ATOM 1996 C CA . PRO A 1 275 ? 15.494 -3.754 -14.765 1.00 98.31 275 PRO A CA 1
ATOM 1997 C C . PRO A 1 275 ? 14.162 -3.233 -15.314 1.00 98.31 275 PRO A C 1
ATOM 1999 O O . PRO A 1 275 ? 13.508 -3.884 -16.133 1.00 98.31 275 PRO A O 1
ATOM 2002 N N . VAL A 1 276 ? 13.793 -2.022 -14.890 1.00 98.25 276 VAL A N 1
ATOM 2003 C CA . VAL A 1 276 ? 12.748 -1.200 -15.513 1.00 98.25 276 VAL A CA 1
ATOM 2004 C C . VAL A 1 276 ? 12.942 -1.213 -17.040 1.00 98.25 276 VAL A C 1
ATOM 2006 O O . VAL A 1 276 ? 14.058 -0.955 -17.506 1.00 98.25 276 VAL A O 1
ATOM 2009 N N . PRO A 1 277 ? 11.892 -1.498 -17.838 1.00 97.81 277 PRO A N 1
ATOM 2010 C CA . PRO A 1 277 ? 12.021 -1.519 -19.290 1.00 97.81 277 PRO A CA 1
ATOM 2011 C C . PRO A 1 277 ? 12.477 -0.153 -19.840 1.00 97.81 277 PRO A C 1
ATOM 2013 O O . PRO A 1 277 ? 12.022 0.883 -19.355 1.00 97.81 277 PRO A O 1
ATOM 2016 N N . PRO A 1 278 ? 13.352 -0.113 -20.862 1.00 96.00 278 PRO A N 1
ATOM 2017 C CA . PRO A 1 278 ? 14.022 1.117 -21.300 1.00 96.00 278 PRO A CA 1
ATOM 2018 C C . PRO A 1 278 ? 13.090 2.159 -21.943 1.00 96.00 278 PRO A C 1
ATOM 2020 O O . PRO A 1 278 ? 13.493 3.304 -22.135 1.00 96.00 278 PRO A O 1
ATOM 2023 N N . ASP A 1 279 ? 11.860 1.778 -22.292 1.00 96.25 279 ASP A N 1
ATOM 2024 C CA . ASP A 1 279 ? 10.790 2.655 -22.776 1.00 96.25 279 ASP A CA 1
ATOM 2025 C C . ASP A 1 279 ? 9.938 3.270 -21.647 1.00 96.25 279 ASP A C 1
ATOM 2027 O O . ASP A 1 279 ? 9.081 4.115 -21.915 1.00 96.25 279 ASP A O 1
ATOM 2031 N N . LYS A 1 280 ? 10.160 2.873 -20.386 1.00 97.31 280 LYS A N 1
ATOM 2032 C CA . LYS A 1 280 ? 9.369 3.287 -19.222 1.00 97.31 280 LYS A CA 1
ATOM 2033 C C . LYS A 1 280 ? 10.154 4.257 -18.339 1.00 97.31 280 LYS A C 1
ATOM 2035 O O . LYS A 1 280 ? 11.276 3.985 -17.924 1.00 97.31 280 LYS A O 1
ATOM 2040 N N . ASN A 1 281 ? 9.534 5.378 -17.976 1.00 97.12 281 ASN A N 1
ATOM 2041 C CA . ASN A 1 281 ? 10.115 6.368 -17.063 1.00 97.12 281 ASN A CA 1
ATOM 2042 C C . ASN A 1 281 ? 9.817 6.012 -15.594 1.00 97.12 281 ASN A C 1
ATOM 2044 O O . ASN A 1 281 ? 9.223 6.800 -14.860 1.00 97.12 281 ASN A O 1
ATOM 2048 N N . TRP A 1 282 ? 10.143 4.788 -15.179 1.00 98.44 282 TRP A N 1
ATOM 2049 C CA . TRP A 1 282 ? 9.786 4.269 -13.856 1.00 98.44 282 TRP A CA 1
ATOM 2050 C C . TRP A 1 282 ? 10.959 4.292 -12.873 1.00 98.44 282 TRP A C 1
ATOM 2052 O O . TRP A 1 282 ? 12.127 4.338 -13.255 1.00 98.44 282 TRP A O 1
ATO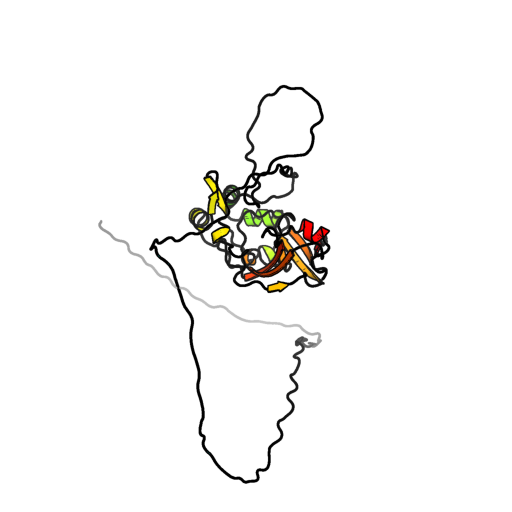M 2062 N N . LEU A 1 283 ? 10.627 4.254 -11.585 1.00 98.38 283 LEU A N 1
ATOM 2063 C CA . LEU A 1 283 ? 11.567 4.203 -10.474 1.00 98.38 283 LEU A CA 1
ATOM 2064 C C . LEU A 1 283 ? 11.131 3.143 -9.472 1.00 98.38 283 LEU A C 1
ATOM 2066 O O . LEU A 1 283 ? 10.011 3.220 -8.974 1.00 98.38 283 LEU A O 1
ATOM 2070 N N . VAL A 1 284 ? 12.009 2.203 -9.125 1.00 98.75 284 VAL A N 1
ATOM 2071 C CA . VAL A 1 284 ? 11.757 1.280 -8.016 1.00 98.75 284 VAL A CA 1
ATOM 2072 C C . VAL A 1 284 ? 12.218 1.951 -6.721 1.00 98.75 284 VAL A C 1
ATOM 2074 O O . VAL A 1 284 ? 13.361 2.393 -6.608 1.00 98.75 284 VAL A O 1
ATOM 2077 N N . LEU A 1 285 ? 11.315 2.036 -5.748 1.00 98.81 285 LEU A N 1
ATOM 2078 C CA . LEU A 1 285 ? 11.558 2.568 -4.413 1.00 98.81 285 LEU A CA 1
ATOM 2079 C C . LEU A 1 285 ? 11.345 1.471 -3.375 1.00 98.81 285 LEU A C 1
ATOM 2081 O O . LEU A 1 285 ? 10.340 0.756 -3.425 1.00 98.81 285 LEU A O 1
ATOM 2085 N N . HIS A 1 286 ? 12.239 1.387 -2.393 1.00 98.81 286 HIS A N 1
ATOM 2086 C CA . HIS A 1 286 ? 12.020 0.551 -1.216 1.00 98.81 286 HIS A CA 1
ATOM 2087 C C . HIS A 1 286 ? 12.526 1.194 0.073 1.00 98.81 286 HIS A C 1
ATOM 2089 O O . HIS A 1 286 ? 13.323 2.129 0.065 1.00 98.81 286 HIS A O 1
ATOM 2095 N N . GLY A 1 287 ? 12.028 0.703 1.202 1.00 98.69 287 GLY A N 1
ATOM 2096 C CA . GLY A 1 287 ? 12.358 1.235 2.517 1.00 98.69 287 GLY A CA 1
ATOM 2097 C C . GLY A 1 287 ? 11.282 0.917 3.544 1.00 98.69 287 GLY A C 1
ATOM 2098 O O . GLY A 1 287 ? 10.371 0.130 3.296 1.00 98.69 287 GLY A O 1
ATOM 2099 N N . ARG A 1 288 ? 11.381 1.530 4.723 1.00 98.69 288 ARG A N 1
ATOM 2100 C CA . ARG A 1 288 ? 10.495 1.230 5.855 1.00 98.69 288 ARG A CA 1
ATOM 2101 C C . ARG A 1 288 ? 9.153 1.949 5.733 1.00 98.69 288 ARG A C 1
ATOM 2103 O O . ARG A 1 288 ? 9.130 3.149 5.471 1.00 98.69 288 ARG A O 1
ATOM 2110 N N . ALA A 1 289 ? 8.056 1.240 5.980 1.00 98.56 289 ALA A N 1
ATOM 2111 C CA . ALA A 1 289 ? 6.727 1.822 6.117 1.00 98.56 289 ALA A CA 1
ATOM 2112 C C . ALA A 1 289 ? 6.650 2.717 7.368 1.00 98.56 289 ALA A C 1
ATOM 2114 O O . ALA A 1 289 ? 7.146 2.365 8.441 1.00 98.56 289 ALA A O 1
ATOM 2115 N N . LYS A 1 290 ? 6.024 3.884 7.231 1.00 98.38 290 LYS A N 1
ATOM 2116 C CA . LYS A 1 290 ? 5.705 4.827 8.308 1.00 98.38 290 LYS A CA 1
ATOM 2117 C C . LYS A 1 290 ? 4.610 4.243 9.208 1.00 98.38 290 LYS A C 1
ATOM 2119 O O . LYS A 1 290 ? 3.779 3.465 8.752 1.00 98.38 290 LYS A O 1
ATOM 2124 N N . SER A 1 291 ? 4.555 4.660 10.471 1.00 98.38 291 SER A N 1
ATOM 2125 C CA . SER A 1 291 ? 3.373 4.433 11.308 1.00 98.38 291 SER A CA 1
ATOM 2126 C C . SER A 1 291 ? 2.161 5.208 10.766 1.00 98.38 291 SER A C 1
ATOM 2128 O O . SER A 1 291 ? 2.245 6.405 10.465 1.00 98.38 291 SER A O 1
ATOM 2130 N N . ALA A 1 292 ? 1.030 4.520 10.634 1.00 98.25 292 ALA A N 1
ATOM 2131 C CA . ALA A 1 292 ? -0.207 5.037 10.049 1.00 98.25 292 ALA A CA 1
ATOM 2132 C C . ALA A 1 292 ? -1.407 4.206 10.537 1.00 98.25 292 ALA A C 1
ATOM 2134 O O . ALA A 1 292 ? -1.243 3.040 10.902 1.00 98.25 292 ALA A O 1
ATOM 2135 N N . PHE A 1 293 ? -2.608 4.797 10.572 1.00 98.12 293 PHE A N 1
ATOM 2136 C CA . PHE A 1 293 ? -3.860 4.111 10.955 1.00 98.12 293 PHE A CA 1
ATOM 2137 C C . PHE A 1 293 ? -3.776 3.383 12.315 1.00 98.12 293 PHE A C 1
ATOM 2139 O O . PHE A 1 293 ? -4.280 2.273 12.511 1.00 98.12 293 PHE A O 1
ATOM 2146 N N . GLY A 1 294 ? -3.043 3.990 13.254 1.00 97.56 294 GLY A N 1
ATOM 2147 C CA . GLY A 1 294 ? -2.770 3.456 14.590 1.00 97.56 294 GLY A CA 1
ATOM 2148 C C . GLY A 1 294 ? -1.803 2.264 14.644 1.00 97.56 294 GLY A C 1
ATOM 2149 O O . GLY A 1 294 ? -1.445 1.839 15.741 1.00 97.56 294 GLY A O 1
ATOM 2150 N N . GLN A 1 295 ? -1.357 1.740 13.501 1.00 98.38 295 GLN A N 1
ATOM 2151 C CA . GLN A 1 295 ? -0.409 0.630 13.415 1.00 98.38 295 GLN A CA 1
ATOM 2152 C C . GLN A 1 295 ? 1.050 1.122 13.517 1.00 98.38 295 GLN A C 1
ATOM 2154 O O . GLN A 1 295 ? 1.348 2.261 13.138 1.00 98.38 295 GLN A O 1
ATOM 2159 N N . PRO A 1 296 ? 1.985 0.285 14.011 1.00 98.12 296 PRO A N 1
ATOM 2160 C CA . PRO A 1 296 ? 3.381 0.679 14.200 1.00 98.12 296 PRO A CA 1
ATOM 2161 C C . PRO A 1 296 ? 4.143 0.941 12.894 1.00 98.12 296 PRO A C 1
ATOM 2163 O O . PRO A 1 296 ? 5.064 1.756 12.906 1.00 98.12 296 PRO A O 1
ATOM 2166 N N . GLY A 1 297 ? 3.784 0.286 11.784 1.00 98.31 297 GLY A N 1
ATOM 2167 C CA . GLY A 1 297 ? 4.608 0.314 10.575 1.00 98.31 297 GLY A CA 1
ATOM 2168 C C . GLY A 1 297 ? 5.960 -0.371 10.797 1.00 98.31 297 GLY A C 1
ATOM 2169 O O . GLY A 1 297 ? 6.086 -1.270 11.627 1.00 98.31 297 GLY A O 1
ATOM 2170 N N . GLY A 1 298 ? 6.989 0.063 10.072 1.00 98.38 298 GLY A N 1
ATOM 2171 C CA . GLY A 1 298 ? 8.357 -0.443 10.208 1.00 98.38 298 GLY A CA 1
ATOM 2172 C C . GLY A 1 298 ? 8.676 -1.698 9.390 1.00 98.38 298 GLY A C 1
ATOM 2173 O O . GLY A 1 298 ? 9.846 -2.088 9.334 1.00 98.38 298 GLY A O 1
ATOM 2174 N N . GLY A 1 299 ? 7.697 -2.287 8.701 1.00 98.38 299 GLY A N 1
ATOM 2175 C CA . GLY A 1 299 ? 7.932 -3.309 7.682 1.00 98.38 299 GLY A CA 1
ATOM 2176 C C . GLY A 1 299 ? 8.670 -2.715 6.483 1.00 98.38 299 GLY A C 1
ATOM 2177 O O . GLY A 1 299 ? 8.596 -1.512 6.234 1.00 98.38 299 GLY A O 1
ATOM 2178 N N . GLU A 1 300 ? 9.411 -3.530 5.737 1.00 98.50 300 GLU A N 1
ATOM 2179 C CA . GLU A 1 300 ? 9.940 -3.089 4.441 1.00 98.50 300 GLU A CA 1
ATOM 2180 C C . GLU A 1 300 ? 8.777 -3.062 3.429 1.00 98.50 300 GLU A C 1
ATOM 2182 O O . GLU A 1 300 ? 7.978 -3.998 3.370 1.00 98.50 300 GLU A O 1
ATOM 2187 N N . GLN A 1 301 ? 8.679 -2.011 2.623 1.00 98.50 301 GLN A N 1
ATOM 2188 C CA . GLN A 1 301 ? 7.751 -1.928 1.499 1.00 98.50 301 GLN A CA 1
ATOM 2189 C C . GLN A 1 301 ? 8.503 -1.622 0.205 1.00 98.50 301 GLN A C 1
ATOM 2191 O O . GLN A 1 301 ? 9.572 -1.009 0.226 1.00 98.50 301 GLN A O 1
ATOM 2196 N N . TRP A 1 302 ? 7.912 -2.036 -0.910 1.00 98.81 302 TRP A N 1
ATOM 2197 C CA . TRP A 1 302 ? 8.390 -1.784 -2.262 1.00 98.81 302 TRP A CA 1
ATOM 2198 C C . TRP A 1 302 ? 7.263 -1.182 -3.098 1.00 98.81 302 TRP A C 1
ATOM 2200 O O . TRP A 1 302 ? 6.123 -1.647 -3.042 1.00 98.81 302 TRP A O 1
ATOM 2210 N N . VAL A 1 303 ? 7.588 -0.177 -3.903 1.00 98.75 303 VAL A N 1
ATOM 2211 C CA . VAL A 1 303 ? 6.672 0.437 -4.869 1.00 98.75 303 VAL A CA 1
ATOM 2212 C C . VAL A 1 303 ? 7.456 0.843 -6.111 1.00 98.75 303 VAL A C 1
ATOM 2214 O O . VAL A 1 303 ? 8.616 1.237 -6.019 1.00 98.75 303 VAL A O 1
ATOM 2217 N N . VAL A 1 304 ? 6.832 0.757 -7.281 1.00 98.75 304 VAL A N 1
ATOM 2218 C CA . VAL A 1 304 ? 7.381 1.344 -8.508 1.00 98.75 304 VAL A CA 1
ATOM 2219 C C . VAL A 1 304 ? 6.571 2.588 -8.830 1.00 98.75 304 VAL A C 1
ATOM 2221 O O . VAL A 1 304 ? 5.351 2.500 -8.918 1.00 98.75 304 VAL A O 1
ATOM 2224 N N . ILE A 1 305 ? 7.223 3.736 -8.981 1.00 98.50 305 ILE A N 1
ATOM 2225 C CA . ILE A 1 305 ? 6.582 5.015 -9.306 1.00 98.50 305 ILE A CA 1
ATOM 2226 C C . ILE A 1 305 ? 6.833 5.339 -10.774 1.00 98.50 305 ILE A C 1
ATOM 2228 O O . ILE A 1 305 ? 7.978 5.311 -11.229 1.00 98.50 305 ILE A O 1
ATOM 2232 N N . ASP A 1 306 ? 5.783 5.695 -11.510 1.00 98.12 306 ASP A N 1
ATOM 2233 C CA . ASP A 1 306 ? 5.937 6.291 -12.833 1.00 98.12 306 ASP A CA 1
ATOM 2234 C C . ASP A 1 306 ? 6.301 7.773 -12.675 1.00 98.12 306 ASP A C 1
ATOM 2236 O O . ASP A 1 306 ? 5.486 8.589 -12.243 1.00 98.12 306 ASP A O 1
ATOM 2240 N N . ARG A 1 307 ? 7.543 8.148 -13.011 1.00 97.00 307 ARG A N 1
ATOM 2241 C CA . ARG A 1 307 ? 8.037 9.526 -12.857 1.00 97.00 307 ARG A CA 1
ATOM 2242 C C . ARG A 1 307 ? 7.319 10.524 -13.782 1.00 97.00 307 ARG A C 1
ATOM 2244 O O . ARG A 1 307 ? 7.489 11.725 -13.587 1.00 97.00 307 ARG A O 1
ATOM 2251 N N . ALA A 1 308 ? 6.551 10.078 -14.785 1.00 95.75 308 ALA A N 1
ATOM 2252 C CA . ALA A 1 308 ? 5.761 10.966 -15.640 1.00 95.75 308 ALA A CA 1
ATOM 2253 C C . ALA A 1 308 ? 4.421 11.381 -15.005 1.00 95.75 308 ALA A C 1
ATOM 2255 O O . ALA A 1 308 ? 3.926 12.468 -15.307 1.00 95.75 308 ALA A O 1
ATOM 2256 N N . THR A 1 309 ? 3.838 10.547 -14.137 1.00 96.12 309 THR A N 1
ATOM 2257 C CA . THR A 1 309 ? 2.550 10.820 -13.468 1.00 96.12 309 THR A CA 1
ATOM 2258 C C . THR A 1 309 ? 2.690 11.100 -11.972 1.00 96.12 309 THR A C 1
ATOM 2260 O O . THR A 1 309 ? 1.854 11.801 -11.412 1.00 96.12 309 THR A O 1
ATOM 2263 N N . GLY A 1 310 ? 3.740 10.575 -11.333 1.00 95.44 310 GLY A N 1
ATOM 2264 C CA . GLY A 1 310 ? 3.898 10.521 -9.878 1.00 95.44 310 GLY A CA 1
ATOM 2265 C C . GLY A 1 310 ? 3.179 9.337 -9.218 1.00 95.44 310 GLY A C 1
ATOM 2266 O O . GLY A 1 310 ? 3.282 9.176 -8.005 1.00 95.44 310 GLY A O 1
ATOM 2267 N N . GLU A 1 311 ? 2.475 8.505 -9.991 1.00 95.88 311 GLU A N 1
ATOM 2268 C CA . GLU A 1 311 ? 1.592 7.452 -9.476 1.00 95.88 311 GLU A CA 1
ATOM 2269 C C . GLU A 1 311 ? 2.292 6.080 -9.364 1.00 95.88 311 GLU A C 1
ATOM 2271 O O . GLU A 1 311 ? 3.188 5.769 -10.160 1.00 95.88 311 GLU A O 1
ATOM 2276 N N . PRO A 1 312 ? 1.859 5.206 -8.434 1.00 97.81 312 PRO A N 1
ATOM 2277 C CA . PRO A 1 312 ? 2.302 3.816 -8.373 1.00 97.81 312 PRO A CA 1
ATOM 2278 C C . PRO A 1 312 ? 1.917 2.993 -9.614 1.00 97.81 312 PRO A C 1
ATOM 2280 O O . PRO A 1 312 ? 0.751 2.913 -10.006 1.00 97.81 312 PRO A O 1
ATOM 2283 N N . VAL A 1 313 ? 2.886 2.277 -10.180 1.00 98.44 313 VAL A N 1
ATOM 2284 C CA . VAL A 1 313 ? 2.684 1.287 -11.244 1.00 98.44 313 VAL A CA 1
ATOM 2285 C C . VAL A 1 313 ? 2.039 0.032 -10.653 1.00 98.44 313 VAL A C 1
ATOM 2287 O O . VAL A 1 313 ? 2.567 -0.575 -9.723 1.00 98.44 313 VAL A O 1
ATOM 2290 N N . SER A 1 314 ? 0.890 -0.381 -11.196 1.00 98.38 314 SER A N 1
ATOM 2291 C CA . SER A 1 314 ? 0.153 -1.557 -10.707 1.00 98.38 314 SER A CA 1
ATOM 2292 C C . SER A 1 314 ? 0.973 -2.854 -10.775 1.00 98.38 314 SER A C 1
ATOM 2294 O O . SER A 1 314 ? 1.658 -3.105 -11.768 1.00 98.38 314 SER A O 1
ATOM 2296 N N . VAL A 1 315 ? 0.811 -3.744 -9.792 1.00 98.06 315 VAL A N 1
ATOM 2297 C CA . VAL A 1 315 ? 1.402 -5.099 -9.789 1.00 98.06 315 VAL A CA 1
ATOM 2298 C C . VAL A 1 315 ? 1.067 -5.878 -11.069 1.00 98.06 315 VAL A C 1
ATOM 2300 O O . VAL A 1 315 ? 1.913 -6.591 -11.605 1.00 98.06 315 VAL A O 1
ATOM 2303 N N . ALA A 1 316 ? -0.134 -5.697 -11.625 1.00 97.50 316 ALA A N 1
ATOM 2304 C CA . ALA A 1 316 ? -0.519 -6.282 -12.908 1.00 97.50 316 ALA A CA 1
ATOM 2305 C C . ALA A 1 316 ? 0.363 -5.821 -14.089 1.00 97.50 316 ALA A C 1
ATOM 2307 O O . ALA A 1 316 ? 0.622 -6.613 -14.994 1.00 97.50 316 ALA A O 1
ATOM 2308 N N . GLU A 1 317 ? 0.834 -4.572 -14.089 1.00 98.19 317 GLU A N 1
ATOM 2309 C CA . GLU A 1 317 ? 1.776 -4.044 -15.087 1.00 98.19 317 GLU A CA 1
ATOM 2310 C C . GLU A 1 317 ? 3.218 -4.494 -14.803 1.00 98.19 317 GLU A C 1
ATOM 2312 O O . GLU A 1 317 ? 3.930 -4.853 -15.740 1.00 98.19 317 GLU A O 1
ATOM 2317 N N . LEU A 1 318 ? 3.633 -4.578 -13.533 1.00 98.50 318 LEU A N 1
ATOM 2318 C CA . LEU A 1 318 ? 4.955 -5.107 -13.155 1.00 98.50 318 LEU A CA 1
ATOM 2319 C C . LEU A 1 318 ? 5.138 -6.571 -13.586 1.00 98.50 318 LEU A C 1
ATOM 2321 O O . LEU A 1 318 ? 6.211 -6.946 -14.057 1.00 98.50 318 LEU A O 1
ATOM 2325 N N . LYS A 1 319 ? 4.067 -7.374 -13.506 1.00 98.12 319 LYS A N 1
ATOM 2326 C CA . LYS A 1 319 ? 4.015 -8.730 -14.074 1.00 98.12 319 LYS A CA 1
ATOM 2327 C C . LYS A 1 319 ? 4.104 -8.739 -15.601 1.00 98.12 319 LYS A C 1
ATOM 2329 O O . LYS A 1 319 ? 4.858 -9.530 -16.154 1.00 98.12 319 LYS A O 1
ATOM 2334 N N . ARG A 1 320 ? 3.342 -7.878 -16.295 1.00 98.00 320 ARG A N 1
ATOM 2335 C CA . ARG A 1 320 ? 3.403 -7.757 -17.771 1.00 98.00 320 ARG A CA 1
ATOM 2336 C C . ARG A 1 320 ? 4.775 -7.301 -18.269 1.00 98.00 320 ARG A C 1
ATOM 2338 O O . ARG A 1 320 ? 5.150 -7.646 -19.380 1.00 98.00 320 ARG A O 1
ATOM 2345 N N . SER A 1 321 ? 5.498 -6.554 -17.439 1.00 97.75 321 SER A N 1
ATOM 2346 C CA . SER A 1 321 ? 6.857 -6.064 -17.693 1.00 97.75 321 SER A CA 1
ATOM 2347 C C . SER A 1 321 ? 7.948 -7.035 -17.221 1.00 97.75 321 SER A C 1
ATOM 2349 O O . SER A 1 321 ? 9.117 -6.668 -17.215 1.00 97.75 321 SER A O 1
ATOM 2351 N N . GLU A 1 322 ? 7.577 -8.239 -16.769 1.00 98.12 322 GLU A N 1
ATOM 2352 C CA . GLU A 1 322 ? 8.487 -9.289 -16.284 1.00 98.12 322 GLU A CA 1
ATOM 2353 C C . GLU A 1 322 ? 9.441 -8.850 -15.149 1.00 98.12 322 GLU A C 1
ATOM 2355 O O . GLU A 1 322 ? 10.480 -9.472 -14.929 1.00 98.12 322 GLU A O 1
ATOM 2360 N N . MET A 1 323 ? 9.101 -7.803 -14.388 1.00 98.50 323 MET A N 1
ATOM 2361 C CA . MET A 1 323 ? 9.887 -7.349 -13.225 1.00 98.50 323 MET A CA 1
ATOM 2362 C C . MET A 1 323 ? 9.646 -8.228 -11.986 1.00 98.50 323 MET A C 1
ATOM 2364 O O . MET A 1 323 ? 10.512 -8.364 -11.119 1.00 98.50 323 MET A O 1
ATOM 2368 N N . ILE A 1 324 ? 8.461 -8.840 -11.918 1.00 98.62 324 ILE A N 1
ATOM 2369 C CA . ILE A 1 324 ? 8.051 -9.816 -10.906 1.00 98.62 324 ILE A CA 1
ATOM 2370 C C . ILE A 1 324 ? 7.258 -10.949 -11.568 1.00 98.62 324 ILE A C 1
ATOM 2372 O O . ILE A 1 324 ? 6.536 -10.726 -12.542 1.00 98.62 324 ILE A O 1
ATOM 2376 N N . ILE A 1 325 ? 7.338 -12.151 -11.004 1.00 98.00 325 ILE A N 1
ATOM 2377 C CA . ILE A 1 325 ? 6.472 -13.289 -11.348 1.00 98.00 325 ILE A CA 1
ATOM 2378 C C . ILE A 1 325 ? 5.557 -13.616 -10.169 1.00 98.00 325 ILE A C 1
ATOM 2380 O O . ILE A 1 325 ? 5.980 -13.517 -9.024 1.00 98.00 325 ILE A O 1
ATOM 2384 N N . GLU A 1 326 ? 4.302 -13.989 -10.429 1.00 97.31 326 GLU A N 1
ATOM 2385 C CA . GLU A 1 326 ? 3.374 -14.442 -9.380 1.00 97.31 326 GLU A CA 1
ATOM 2386 C C . GLU A 1 326 ? 3.552 -15.942 -9.147 1.00 97.31 326 GLU A C 1
ATOM 2388 O O . GLU A 1 326 ? 3.579 -16.723 -10.101 1.00 97.31 326 GLU A O 1
ATOM 2393 N N . LEU A 1 327 ? 3.682 -16.334 -7.882 1.00 95.06 327 LEU A N 1
ATOM 2394 C CA . LEU A 1 327 ? 3.828 -17.722 -7.472 1.00 95.06 327 LEU A CA 1
ATOM 2395 C C . LEU A 1 327 ? 2.450 -18.291 -7.132 1.00 95.06 327 LEU A C 1
ATOM 2397 O O . LEU A 1 327 ? 1.713 -17.733 -6.319 1.00 95.06 327 LEU A O 1
ATOM 2401 N N . LEU A 1 328 ? 2.106 -19.429 -7.737 1.00 85.31 328 LEU A N 1
ATOM 2402 C CA . LEU A 1 328 ? 0.931 -20.187 -7.319 1.00 85.31 328 LEU A CA 1
ATOM 2403 C C . LEU A 1 328 ? 1.196 -20.761 -5.925 1.00 85.31 328 LEU A C 1
ATOM 2405 O O . LEU A 1 328 ? 2.194 -21.456 -5.717 1.00 85.31 328 LEU A O 1
ATOM 2409 N N . ARG A 1 329 ? 0.298 -20.485 -4.976 1.00 69.12 329 ARG A N 1
ATOM 2410 C CA . ARG A 1 329 ? 0.333 -21.143 -3.668 1.00 69.12 329 ARG A CA 1
ATOM 2411 C C . ARG A 1 329 ? 0.120 -22.641 -3.896 1.00 69.12 329 ARG A C 1
ATOM 2413 O O . ARG A 1 329 ? -0.740 -23.032 -4.679 1.00 69.12 329 ARG A O 1
ATOM 2420 N N . SER A 1 330 ? 0.956 -23.460 -3.267 1.00 53.69 330 SER A N 1
ATOM 2421 C CA . SER A 1 330 ? 0.719 -24.901 -3.188 1.00 53.69 330 SER A CA 1
ATOM 2422 C C . SER A 1 330 ? -0.237 -25.142 -2.026 1.00 53.69 330 SER A C 1
ATOM 2424 O O . SER A 1 330 ? 0.067 -24.698 -0.916 1.00 53.69 330 SER A O 1
ATOM 2426 N N . ASP A 1 331 ? -1.375 -25.773 -2.316 1.00 43.75 331 ASP A N 1
ATOM 2427 C CA . ASP A 1 331 ? -2.407 -26.150 -1.338 1.00 43.75 331 ASP A CA 1
ATOM 2428 C C . ASP A 1 331 ? -1.929 -27.258 -0.373 1.00 43.75 331 ASP A C 1
ATOM 2430 O O . ASP A 1 331 ? -1.154 -28.142 -0.817 1.00 43.75 331 ASP A O 1
#

Sequence (331 aa):
MPSSTPRPAEHTSASASPAGTSTELAPATSGPSTPAASRALAPRLTASVSPAEPPAPRGDVPHMLADRAVSNSLPPEPSPRAGGTRGPGDATGNFGPGDRQWGQELGADDTLRHGIAPEEDRTVGETHYVADRAQGLQVPTKVPGLDYSFPAGDALRVLEHPGAEITRLADGGVPANVLDGYKPLAGRTLEEFEGEFTARGKKGEIVWDWDTQAPNNGFAGDPMETDHFPSGLGLDRLGPNGGGYLSPEGTPLAERATPPGLAAQYHVFQGTGNPVPPDKNWLVLHGRAKSAFGQPGGGEQWVVIDRATGEPVSVAELKRSEMIIELLRSD

pLDDT: mean 70.63, std 29.78, range [23.11, 98.81]

Mean predicted aligned error: 19.05 Å

Nearest PDB structures (foldseek):
  8r17-assembly1_A-2  TM=7.562E-01  e=2.226E-09  Neurospora crassa
  8r15-assembly1_A-2  TM=6.614E-01  e=4.858E-10  Fusarium oxysporum f. sp. cubense race 1
  6ygg-assembly1_B  TM=6.578E-01  e=1.545E-09  Aspergillus fumigatus Af293
  8pms-assembly2_C  TM=6.114E-01  e=1.287E-09  Aspergillus fumigatus Af293
  4qlp-assembly1_B  TM=5.846E-01  e=4.301E-10  Mycobacterium tuberculosis H37Rv